Protein AF-A0A927NGG9-F1 (afdb_monomer_lite)

Structure (mmCIF, N/CA/C/O backbone):
data_AF-A0A927NGG9-F1
#
_entry.id   AF-A0A927NGG9-F1
#
loop_
_atom_site.group_PDB
_atom_site.id
_atom_site.type_symbol
_atom_site.label_atom_id
_atom_site.label_alt_id
_atom_site.label_comp_id
_atom_site.label_asym_id
_atom_site.label_entity_id
_atom_site.label_seq_id
_atom_site.pdbx_PDB_ins_code
_atom_site.Cartn_x
_atom_site.Cartn_y
_atom_site.Cartn_z
_atom_site.occupancy
_atom_site.B_iso_or_equiv
_atom_site.auth_seq_id
_atom_site.auth_comp_id
_atom_site.auth_asym_id
_atom_site.auth_atom_id
_atom_site.pdbx_PDB_model_num
ATOM 1 N N . MET A 1 1 ? -10.064 -8.776 -11.346 1.00 79.69 1 MET A N 1
ATOM 2 C CA . MET A 1 1 ? -9.349 -9.580 -10.335 1.00 79.69 1 MET A CA 1
ATOM 3 C C . MET A 1 1 ? -8.831 -8.654 -9.248 1.00 79.69 1 MET A C 1
ATOM 5 O O . MET A 1 1 ? -8.374 -7.559 -9.579 1.00 79.69 1 MET A O 1
ATOM 9 N N . VAL A 1 2 ? -8.960 -9.071 -7.991 1.00 93.38 2 VAL A N 1
ATOM 10 C CA . VAL A 1 2 ? -8.471 -8.360 -6.803 1.00 93.38 2 VAL A CA 1
ATOM 11 C C . VAL A 1 2 ? -7.666 -9.356 -5.982 1.00 93.38 2 VAL A C 1
ATOM 13 O O . VAL A 1 2 ? -8.135 -10.471 -5.775 1.00 93.38 2 VAL A O 1
ATOM 16 N N . LEU A 1 3 ? -6.467 -8.967 -5.565 1.00 96.06 3 LEU A N 1
ATOM 17 C CA . LEU A 1 3 ? -5.617 -9.730 -4.663 1.00 96.06 3 LEU A CA 1
ATOM 18 C C . LEU A 1 3 ? -5.492 -8.940 -3.364 1.00 96.06 3 LEU A C 1
ATOM 20 O O . LEU A 1 3 ? -5.127 -7.767 -3.386 1.00 96.06 3 LEU A O 1
ATOM 24 N N . ILE A 1 4 ? -5.820 -9.581 -2.250 1.00 96.00 4 ILE A N 1
ATOM 25 C CA . ILE A 1 4 ? -5.699 -8.992 -0.921 1.00 96.00 4 ILE A CA 1
ATOM 26 C C . ILE A 1 4 ? -4.567 -9.710 -0.202 1.00 96.00 4 ILE A C 1
ATOM 28 O O . ILE A 1 4 ? -4.573 -10.936 -0.111 1.00 96.00 4 ILE A O 1
ATOM 32 N N . ILE A 1 5 ? -3.612 -8.941 0.306 1.00 95.12 5 ILE A N 1
ATOM 33 C CA . ILE A 1 5 ? -2.518 -9.424 1.140 1.00 95.12 5 ILE A CA 1
ATOM 34 C C . ILE A 1 5 ? -2.792 -8.949 2.569 1.00 95.12 5 ILE A C 1
ATOM 36 O O . ILE A 1 5 ? -3.047 -7.767 2.792 1.00 95.12 5 ILE A O 1
ATOM 40 N N . ASN A 1 6 ? -2.782 -9.870 3.537 1.00 92.88 6 ASN A N 1
ATOM 41 C CA . ASN A 1 6 ? -2.870 -9.516 4.955 1.00 92.88 6 ASN A CA 1
ATOM 42 C C . ASN A 1 6 ? -1.483 -9.082 5.448 1.00 92.88 6 ASN A C 1
ATOM 44 O O . ASN A 1 6 ? -0.668 -9.923 5.822 1.00 92.88 6 ASN A O 1
ATOM 48 N N . GLY A 1 7 ? -1.204 -7.786 5.374 1.00 92.94 7 GLY A N 1
ATOM 49 C CA . GLY A 1 7 ? 0.097 -7.197 5.662 1.00 92.94 7 GLY A CA 1
ATOM 50 C C . GLY A 1 7 ? 0.553 -6.232 4.572 1.00 92.94 7 GLY A C 1
ATOM 51 O O . GLY A 1 7 ? -0.146 -5.989 3.585 1.00 92.94 7 GLY A O 1
ATOM 52 N N . THR A 1 8 ? 1.748 -5.679 4.765 1.00 95.56 8 THR A N 1
ATOM 53 C CA . THR A 1 8 ? 2.339 -4.724 3.827 1.00 95.56 8 THR A CA 1
ATOM 54 C C . THR A 1 8 ? 2.767 -5.395 2.523 1.00 95.56 8 THR A C 1
ATOM 56 O O . THR A 1 8 ? 3.097 -6.584 2.481 1.00 95.56 8 THR A O 1
ATOM 59 N N . LEU A 1 9 ? 2.846 -4.616 1.444 1.00 97.38 9 LEU A N 1
ATOM 60 C CA . LEU A 1 9 ? 3.490 -5.042 0.199 1.00 97.38 9 LEU A CA 1
ATOM 61 C C . LEU A 1 9 ? 5.014 -4.903 0.326 1.00 97.38 9 LEU A C 1
ATOM 63 O O . LEU A 1 9 ? 5.652 -4.051 -0.302 1.00 97.38 9 LEU A O 1
ATOM 67 N N . SER A 1 10 ? 5.600 -5.750 1.172 1.00 96.31 10 SER A N 1
ATOM 68 C CA . SER A 1 10 ? 7.039 -5.808 1.419 1.00 96.31 10 SER A CA 1
ATOM 69 C C . SER A 1 10 ? 7.536 -7.237 1.645 1.00 96.31 10 SER A C 1
ATOM 71 O O . SER A 1 10 ? 6.767 -8.142 1.965 1.00 96.31 10 SER A O 1
ATOM 73 N N . ILE A 1 11 ? 8.834 -7.447 1.437 1.00 95.69 11 ILE A N 1
ATOM 74 C CA . ILE A 1 11 ? 9.546 -8.693 1.719 1.00 95.69 11 ILE A CA 1
ATOM 75 C C . ILE A 1 11 ? 10.753 -8.331 2.578 1.00 95.69 11 ILE A C 1
ATOM 77 O O . ILE A 1 11 ? 11.568 -7.492 2.196 1.00 95.69 11 ILE A O 1
ATOM 81 N N . ALA A 1 12 ? 10.857 -8.945 3.753 1.00 91.44 12 ALA A N 1
ATOM 82 C CA . ALA A 1 12 ? 11.922 -8.685 4.715 1.00 91.44 12 ALA A CA 1
ATOM 83 C C . ALA A 1 12 ? 12.858 -9.893 4.870 1.00 91.44 12 ALA A C 1
ATOM 85 O O . ALA A 1 12 ? 12.521 -11.020 4.506 1.00 91.44 12 ALA A O 1
ATOM 86 N N . GLY A 1 13 ? 14.031 -9.653 5.460 1.00 93.69 13 GLY A N 1
ATOM 87 C CA . GLY A 1 13 ? 15.023 -10.686 5.757 1.00 93.69 13 GLY A CA 1
ATOM 88 C C . GLY A 1 13 ? 15.824 -11.135 4.533 1.00 93.69 13 GLY A C 1
ATOM 89 O O . GLY A 1 13 ? 15.944 -10.411 3.550 1.00 93.69 13 GLY A O 1
ATOM 90 N N . GLN A 1 14 ? 16.369 -12.351 4.595 1.00 93.56 14 GLN A N 1
ATOM 91 C CA . GLN A 1 14 ? 17.160 -12.945 3.509 1.00 93.56 14 GLN A CA 1
ATOM 92 C C . GLN A 1 14 ? 16.480 -12.907 2.123 1.00 93.56 14 GLN A C 1
ATOM 94 O O . GLN A 1 14 ? 17.168 -12.599 1.151 1.00 93.56 14 GLN A O 1
ATOM 99 N N . PRO A 1 15 ? 15.158 -13.145 1.974 1.00 95.31 15 PRO A N 1
ATOM 100 C CA . PRO A 1 15 ? 14.515 -13.096 0.661 1.00 95.31 15 PRO A CA 1
ATOM 101 C C . PRO A 1 15 ? 14.165 -11.677 0.187 1.00 95.31 15 PRO A C 1
ATOM 103 O O . PRO A 1 15 ? 13.490 -11.547 -0.832 1.00 95.31 15 PRO A O 1
ATOM 106 N N . ALA A 1 16 ? 14.585 -10.615 0.891 1.00 94.56 16 ALA A N 1
ATOM 107 C CA . ALA A 1 16 ? 14.190 -9.240 0.582 1.00 94.56 16 ALA A CA 1
ATOM 108 C C . ALA A 1 16 ? 14.389 -8.887 -0.896 1.00 94.56 16 ALA A C 1
ATOM 110 O O . ALA A 1 16 ? 13.470 -8.341 -1.493 1.00 94.56 16 ALA A O 1
ATOM 111 N N . TRP A 1 17 ? 15.499 -9.316 -1.513 1.00 92.81 17 TRP A N 1
ATOM 112 C CA . TRP A 1 17 ? 15.848 -9.090 -2.925 1.00 92.81 17 TRP A CA 1
ATOM 113 C C . TRP A 1 17 ? 14.739 -9.434 -3.941 1.00 92.81 17 TRP A C 1
ATOM 115 O O . TRP A 1 17 ? 14.712 -8.863 -5.032 1.00 92.81 17 TRP A O 1
ATOM 125 N N . ILE A 1 18 ? 13.784 -10.301 -3.581 1.00 96.25 18 ILE A N 1
ATOM 126 C CA . ILE A 1 18 ? 12.616 -10.648 -4.406 1.00 96.25 18 ILE A CA 1
ATOM 127 C C . ILE A 1 18 ? 11.706 -9.428 -4.661 1.00 96.25 18 ILE A C 1
ATOM 129 O O . ILE A 1 18 ? 10.984 -9.406 -5.663 1.00 96.25 18 ILE A O 1
ATOM 133 N N . TYR A 1 19 ? 11.763 -8.378 -3.825 1.00 96.12 19 TYR A N 1
ATOM 134 C CA . TYR A 1 19 ? 10.975 -7.149 -4.007 1.00 96.12 19 TYR A CA 1
ATOM 135 C C . TYR A 1 19 ? 11.146 -6.563 -5.418 1.00 96.12 19 TYR A C 1
ATOM 137 O O . TYR A 1 19 ? 10.175 -6.114 -6.030 1.00 96.12 19 TYR A O 1
ATOM 145 N N . ALA A 1 20 ? 12.371 -6.604 -5.957 1.00 95.88 20 ALA A N 1
ATOM 146 C CA . ALA A 1 20 ? 12.693 -6.049 -7.264 1.00 95.88 20 ALA A CA 1
ATOM 147 C C . ALA A 1 20 ? 11.999 -6.834 -8.387 1.00 95.88 20 ALA A C 1
ATOM 149 O O . ALA A 1 20 ? 11.423 -6.242 -9.302 1.00 95.88 20 ALA A O 1
ATOM 150 N N . SER A 1 21 ? 11.987 -8.167 -8.285 1.00 96.94 21 SER A N 1
ATOM 151 C CA . SER A 1 21 ? 11.270 -9.038 -9.218 1.00 96.94 21 SER A CA 1
ATOM 152 C C . SER A 1 21 ? 9.759 -8.817 -9.146 1.00 96.94 21 SER A C 1
ATOM 154 O O . SER A 1 21 ? 9.115 -8.722 -10.189 1.00 96.94 21 SER A O 1
ATOM 156 N N . MET A 1 22 ? 9.195 -8.669 -7.940 1.00 97.12 22 MET A N 1
ATOM 157 C CA . MET A 1 22 ? 7.771 -8.355 -7.759 1.00 97.12 22 MET A CA 1
ATOM 158 C C . MET A 1 22 ? 7.391 -7.037 -8.438 1.00 97.12 22 MET A C 1
ATOM 160 O O . MET A 1 22 ? 6.433 -7.011 -9.209 1.00 97.12 22 MET A O 1
ATOM 164 N N . MET A 1 23 ? 8.169 -5.968 -8.224 1.00 97.62 23 MET A N 1
ATOM 165 C CA . MET A 1 23 ? 7.937 -4.680 -8.889 1.00 97.62 23 MET A CA 1
ATOM 166 C C . MET A 1 23 ? 7.935 -4.819 -10.411 1.00 97.62 23 MET A C 1
ATOM 168 O O . MET A 1 23 ? 6.992 -4.374 -11.066 1.00 97.62 23 MET A O 1
ATOM 172 N N . LYS A 1 24 ? 8.957 -5.473 -10.977 1.00 98.19 24 LYS A N 1
ATOM 173 C CA . LYS A 1 24 ? 9.086 -5.618 -12.430 1.00 98.19 24 LYS A CA 1
ATOM 174 C C . LYS A 1 24 ? 7.924 -6.404 -13.033 1.00 98.19 24 LYS A C 1
ATOM 176 O O . LYS A 1 24 ? 7.322 -5.943 -13.997 1.00 98.19 24 LYS A O 1
ATOM 181 N N . VAL A 1 25 ? 7.581 -7.552 -12.447 1.00 98.19 25 VAL A N 1
ATOM 182 C CA . VAL A 1 25 ? 6.502 -8.416 -12.949 1.00 98.19 25 VAL A CA 1
ATOM 183 C C . VAL A 1 25 ? 5.149 -7.712 -12.868 1.00 98.19 25 VAL A C 1
ATOM 185 O O . VAL A 1 25 ? 4.399 -7.713 -13.843 1.00 98.19 25 VAL A O 1
ATOM 188 N N . ILE A 1 26 ? 4.836 -7.072 -11.736 1.00 97.88 26 ILE A N 1
ATOM 189 C CA . ILE A 1 26 ? 3.576 -6.334 -11.578 1.00 97.88 26 ILE A CA 1
ATOM 190 C C . ILE A 1 26 ? 3.504 -5.183 -12.585 1.00 97.88 26 ILE A C 1
ATOM 192 O O . ILE A 1 26 ? 2.463 -4.985 -13.216 1.00 97.88 26 ILE A O 1
ATOM 196 N N . TYR A 1 27 ? 4.602 -4.445 -12.765 1.00 98.19 27 TYR A N 1
ATOM 197 C CA . TYR A 1 27 ? 4.674 -3.360 -13.735 1.00 98.19 27 TYR A CA 1
ATOM 198 C C . TYR A 1 27 ? 4.418 -3.852 -15.163 1.00 98.19 27 TYR A C 1
ATOM 200 O O . TYR A 1 27 ? 3.559 -3.293 -15.843 1.00 98.19 27 TYR A O 1
ATOM 208 N N . ASP A 1 28 ? 5.094 -4.917 -15.598 1.00 98.44 28 ASP A N 1
ATOM 209 C CA . ASP A 1 28 ? 4.954 -5.462 -16.954 1.00 98.44 28 ASP A CA 1
ATOM 210 C C . ASP A 1 28 ? 3.529 -5.949 -17.230 1.00 98.44 28 ASP A C 1
ATOM 212 O O . ASP A 1 28 ? 2.953 -5.643 -18.276 1.00 98.44 28 ASP A O 1
ATOM 216 N N . ILE A 1 29 ? 2.920 -6.650 -16.265 1.00 97.94 29 ILE A N 1
ATOM 217 C CA . ILE A 1 29 ? 1.519 -7.073 -16.374 1.00 97.94 29 ILE A CA 1
ATOM 218 C C . ILE A 1 29 ? 0.607 -5.848 -16.481 1.00 97.94 29 ILE A C 1
ATOM 220 O O . ILE A 1 29 ? -0.313 -5.831 -17.299 1.00 97.94 29 ILE A O 1
ATOM 224 N N . ASN A 1 30 ? 0.854 -4.808 -15.682 1.00 97.25 30 ASN A N 1
ATOM 225 C CA . ASN A 1 30 ? 0.060 -3.587 -15.723 1.00 97.25 30 ASN A CA 1
ATOM 226 C C . ASN A 1 30 ? 0.192 -2.856 -17.064 1.00 97.25 30 ASN A C 1
ATOM 228 O O . ASN A 1 30 ? -0.831 -2.415 -17.582 1.00 97.25 30 ASN A O 1
ATOM 232 N N . GLN A 1 31 ? 1.388 -2.771 -17.655 1.00 97.81 31 GLN A N 1
ATOM 233 C CA . GLN A 1 31 ? 1.559 -2.195 -18.994 1.00 97.81 31 GLN A CA 1
ATOM 234 C C . GLN A 1 31 ? 0.782 -3.000 -20.041 1.00 97.81 31 GLN A C 1
ATOM 236 O O . GLN A 1 31 ? -0.045 -2.433 -20.752 1.00 97.81 31 GLN A O 1
ATOM 241 N N . ALA A 1 32 ? 0.919 -4.330 -20.043 1.00 98.12 32 ALA A N 1
ATOM 242 C CA . ALA A 1 32 ? 0.195 -5.198 -20.973 1.00 98.12 32 ALA A CA 1
ATOM 243 C C . ALA A 1 32 ? -1.339 -5.120 -20.814 1.00 98.12 32 ALA A C 1
ATOM 245 O O . ALA A 1 32 ? -2.089 -5.295 -21.778 1.00 98.12 32 ALA A O 1
ATOM 246 N N . LEU A 1 33 ? -1.839 -4.878 -19.596 1.00 96.94 33 LEU A N 1
ATOM 247 C CA . LEU A 1 33 ? -3.262 -4.629 -19.348 1.00 96.94 33 LEU A CA 1
ATOM 248 C C . LEU A 1 33 ? -3.693 -3.265 -19.893 1.00 96.94 33 LEU A C 1
ATOM 250 O O . LEU A 1 33 ? -4.726 -3.183 -20.559 1.00 96.94 33 LEU A O 1
ATOM 254 N N . LEU A 1 34 ? -2.905 -2.219 -19.642 1.00 96.19 34 LEU A N 1
ATOM 255 C CA . LEU A 1 34 ? -3.191 -0.857 -20.091 1.00 96.19 34 LEU A CA 1
ATOM 256 C C . LEU A 1 34 ? -3.191 -0.740 -21.619 1.00 96.19 34 LEU A C 1
ATOM 258 O O . LEU A 1 34 ? -4.101 -0.123 -22.167 1.00 96.19 34 LEU A O 1
ATOM 262 N N . GLU A 1 35 ? -2.244 -1.384 -22.303 1.00 97.56 35 GLU A N 1
ATOM 263 C CA . GLU A 1 35 ? -2.195 -1.473 -23.772 1.00 97.56 35 GLU A CA 1
ATOM 264 C C . GLU A 1 35 ? -3.464 -2.108 -24.358 1.00 97.56 35 GLU A C 1
ATOM 266 O O . GLU A 1 35 ? -3.908 -1.752 -25.446 1.00 97.56 35 GLU A O 1
ATOM 271 N N . LYS A 1 36 ? -4.103 -3.012 -23.606 1.00 97.44 36 LYS A N 1
ATOM 272 C CA . LYS A 1 36 ? -5.373 -3.659 -23.970 1.00 97.44 36 LYS A CA 1
ATOM 273 C C . LYS A 1 36 ? -6.606 -2.891 -23.481 1.00 97.44 36 LYS A C 1
ATOM 275 O O . LYS A 1 36 ? -7.700 -3.456 -23.458 1.00 97.44 36 LYS A O 1
ATOM 280 N N . GLY A 1 37 ? -6.444 -1.648 -23.025 1.00 96.19 37 GLY A N 1
ATOM 281 C CA . GLY A 1 37 ? -7.529 -0.820 -22.488 1.00 96.19 37 GLY A CA 1
ATOM 282 C C . GLY A 1 37 ? -8.119 -1.339 -21.171 1.00 96.19 37 GLY A C 1
ATOM 283 O O . GLY A 1 37 ? -9.231 -0.966 -20.801 1.00 96.19 37 GLY A O 1
ATOM 284 N N . LYS A 1 38 ? -7.409 -2.221 -20.458 1.00 95.31 38 LYS A N 1
ATOM 285 C CA . LYS A 1 38 ? -7.847 -2.784 -19.176 1.00 95.31 38 LYS A CA 1
ATOM 286 C C . LYS A 1 38 ? -7.238 -2.013 -18.008 1.00 95.31 38 LYS A C 1
ATOM 288 O O . LYS A 1 38 ? -6.174 -1.408 -18.107 1.00 95.31 38 LYS A O 1
ATOM 293 N N . ARG A 1 39 ? -7.913 -2.065 -16.858 1.00 94.31 39 ARG A N 1
ATOM 294 C CA . ARG A 1 39 ? -7.392 -1.525 -15.595 1.00 94.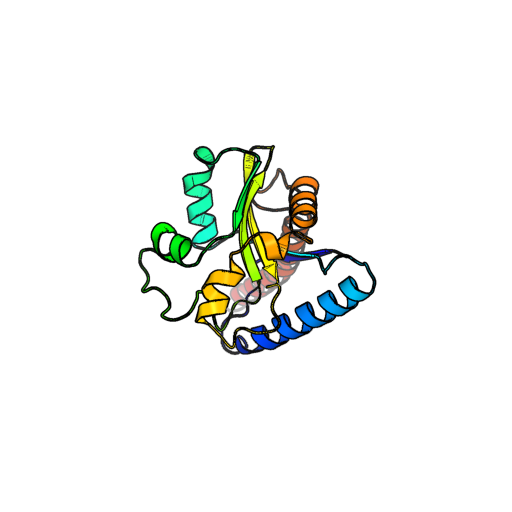31 39 ARG A CA 1
ATOM 295 C C . ARG A 1 39 ? -6.146 -2.320 -15.145 1.00 94.31 39 ARG A C 1
ATOM 297 O O . ARG A 1 39 ? -6.141 -3.538 -15.338 1.00 94.31 39 ARG A O 1
ATOM 304 N N . PRO A 1 40 ? -5.156 -1.684 -14.485 1.00 96.31 40 PRO A N 1
ATOM 305 C CA . PRO A 1 40 ? -4.074 -2.384 -13.785 1.00 96.31 40 PRO A CA 1
ATOM 306 C C . PRO A 1 40 ? -4.589 -3.427 -12.785 1.00 96.31 40 PRO A C 1
ATOM 308 O O . PRO A 1 40 ? -5.741 -3.360 -12.348 1.00 96.31 40 PRO A O 1
ATOM 311 N N . LEU A 1 41 ? -3.741 -4.362 -12.363 1.00 96.00 41 LEU A N 1
ATOM 312 C CA . LEU A 1 41 ? -4.053 -5.283 -11.271 1.00 96.00 41 LEU A CA 1
ATOM 313 C C . LEU A 1 41 ? -4.424 -4.509 -9.998 1.00 96.00 41 LEU A C 1
ATOM 315 O O . LEU A 1 41 ? -3.797 -3.511 -9.654 1.00 96.00 41 LEU A O 1
ATOM 319 N N . CYS A 1 42 ? -5.458 -4.973 -9.291 1.00 96.88 42 CYS A N 1
ATOM 320 C CA . CYS A 1 42 ? -5.739 -4.494 -7.940 1.00 96.88 42 CYS A CA 1
ATOM 321 C C . CYS A 1 42 ? -5.106 -5.455 -6.951 1.00 96.88 42 CYS A C 1
ATOM 323 O O . CYS A 1 42 ? -5.614 -6.559 -6.770 1.00 96.88 42 CYS A O 1
ATOM 325 N N . ILE A 1 43 ? -3.992 -5.033 -6.367 1.00 98.06 43 ILE A N 1
ATOM 326 C CA . ILE A 1 43 ? -3.335 -5.717 -5.262 1.00 98.06 43 ILE A CA 1
ATOM 327 C C . ILE A 1 43 ? -3.381 -4.739 -4.097 1.00 98.06 43 ILE A C 1
ATOM 329 O O . ILE A 1 43 ? -2.978 -3.591 -4.269 1.00 98.06 43 ILE A O 1
ATOM 333 N N . ILE A 1 44 ? -3.927 -5.164 -2.965 1.00 98.31 44 ILE A N 1
ATOM 334 C CA . ILE A 1 44 ? -4.066 -4.332 -1.771 1.00 98.31 44 ILE A CA 1
ATOM 335 C C . ILE A 1 44 ? -3.373 -5.066 -0.631 1.00 98.31 44 ILE A C 1
ATOM 337 O O . ILE A 1 44 ? -3.812 -6.153 -0.253 1.00 98.31 44 ILE A O 1
ATOM 341 N N . GLY A 1 45 ? -2.296 -4.488 -0.104 1.00 97.38 45 GLY A N 1
ATOM 342 C CA . GLY A 1 45 ? -1.751 -4.901 1.188 1.00 97.38 45 GLY A CA 1
ATOM 343 C C . GLY A 1 45 ? -2.522 -4.200 2.291 1.00 97.38 45 GLY A C 1
ATOM 344 O O . GLY A 1 45 ? -2.594 -2.982 2.274 1.00 97.38 45 GLY A O 1
ATOM 345 N N . LEU A 1 46 ? -3.153 -4.924 3.209 1.00 96.50 46 LEU A N 1
ATOM 346 C CA . LEU A 1 46 ? -3.851 -4.313 4.342 1.00 96.50 46 LEU A CA 1
ATOM 347 C C . LEU A 1 46 ? -2.958 -4.321 5.572 1.00 96.50 46 LEU A C 1
ATOM 349 O O . LEU A 1 46 ? -2.586 -5.380 6.073 1.00 96.50 46 LEU A O 1
ATOM 353 N N . VAL A 1 47 ? -2.633 -3.129 6.061 1.00 95.12 47 VAL A N 1
ATOM 354 C CA . VAL A 1 47 ? -1.693 -2.924 7.157 1.00 95.12 47 VAL A CA 1
ATOM 355 C C . VAL A 1 47 ? -2.483 -2.724 8.442 1.00 95.12 47 VAL A C 1
ATOM 357 O O . VAL A 1 47 ? -3.155 -1.714 8.629 1.00 95.12 47 VAL A O 1
ATOM 360 N N . ASN A 1 48 ? -2.407 -3.709 9.330 1.00 90.75 48 ASN A N 1
ATOM 361 C CA . ASN A 1 48 ? -3.145 -3.741 10.596 1.00 90.75 48 ASN A CA 1
ATOM 362 C C . ASN A 1 48 ? -2.229 -3.688 11.830 1.00 90.75 48 ASN A C 1
ATOM 364 O O . ASN A 1 48 ? -2.681 -3.907 12.952 1.00 90.75 48 ASN A O 1
ATOM 368 N N . ASN A 1 49 ? -0.933 -3.447 11.624 1.00 90.56 49 ASN A N 1
ATOM 369 C CA . ASN A 1 49 ? 0.073 -3.358 12.672 1.00 90.56 49 ASN A CA 1
ATOM 370 C C . ASN A 1 49 ? 1.228 -2.427 12.253 1.00 90.56 49 ASN A C 1
ATOM 372 O O . ASN A 1 49 ? 1.266 -1.905 11.138 1.00 90.56 49 ASN A O 1
ATOM 376 N N . GLY A 1 50 ? 2.172 -2.211 13.169 1.00 91.81 50 GLY A N 1
ATOM 377 C CA . GLY A 1 50 ? 3.346 -1.370 12.939 1.00 91.81 50 GLY A CA 1
ATOM 378 C C . GLY A 1 50 ? 3.098 0.123 13.170 1.00 91.81 50 GLY A C 1
ATOM 379 O O . GLY A 1 50 ? 1.993 0.565 13.485 1.00 91.81 50 GLY A O 1
ATOM 380 N N . ASN A 1 51 ? 4.164 0.915 13.028 1.00 94.56 51 ASN A N 1
ATOM 381 C CA . ASN A 1 51 ? 4.176 2.322 13.445 1.00 94.56 51 ASN A CA 1
ATOM 382 C C . ASN A 1 51 ? 3.152 3.184 12.698 1.00 94.56 51 ASN A C 1
ATOM 384 O O . ASN A 1 51 ? 2.499 4.019 13.315 1.00 94.56 51 ASN A O 1
ATOM 388 N N . ILE A 1 52 ? 2.974 2.961 11.392 1.00 95.56 52 ILE A N 1
ATOM 389 C CA . ILE A 1 52 ? 1.993 3.701 10.588 1.00 95.56 52 ILE A CA 1
ATOM 390 C C . ILE A 1 52 ? 0.559 3.443 11.062 1.00 95.56 52 ILE A C 1
ATOM 392 O O . ILE A 1 52 ? -0.203 4.393 11.221 1.00 95.56 52 ILE A O 1
ATOM 396 N N . TYR A 1 53 ? 0.205 2.187 11.344 1.00 95.00 53 TYR A N 1
ATOM 397 C CA . TYR A 1 53 ? -1.115 1.840 11.862 1.00 95.00 53 TYR A CA 1
ATOM 398 C C . TYR A 1 53 ? -1.343 2.478 13.236 1.00 95.00 53 TYR A C 1
ATOM 400 O O . TYR A 1 53 ? -2.347 3.154 13.435 1.00 95.00 53 TYR A O 1
ATOM 408 N N . ASN A 1 54 ? -0.368 2.353 14.143 1.00 95.06 54 ASN A N 1
ATOM 409 C CA . ASN A 1 54 ? -0.440 2.940 15.484 1.00 95.06 54 ASN A CA 1
ATOM 410 C C . ASN A 1 54 ? -0.586 4.470 15.441 1.00 95.06 54 ASN A C 1
ATOM 412 O O . ASN A 1 54 ? -1.382 5.045 16.181 1.00 95.06 54 ASN A O 1
ATOM 416 N N . PHE A 1 55 ? 0.159 5.134 14.553 1.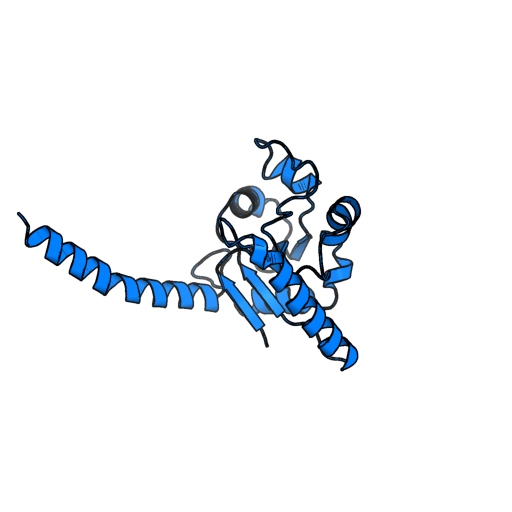00 95.69 55 PHE A N 1
ATOM 417 C CA . PHE A 1 55 ? 0.046 6.574 14.343 1.00 95.69 55 PHE A CA 1
ATOM 418 C C . PHE A 1 55 ? -1.362 6.960 13.877 1.00 95.69 55 PHE A C 1
ATOM 420 O O . PHE A 1 55 ? -1.969 7.871 14.439 1.00 95.69 55 PHE A O 1
ATOM 427 N N . VAL A 1 56 ? -1.900 6.254 12.877 1.00 95.75 56 VAL A N 1
ATOM 428 C CA . VAL A 1 56 ? -3.244 6.515 12.345 1.00 95.75 56 VAL A CA 1
ATOM 429 C C . VAL A 1 56 ? -4.313 6.283 13.402 1.00 95.75 56 VAL A C 1
ATOM 431 O O . VAL A 1 56 ? -5.208 7.117 13.532 1.00 95.75 56 VAL A O 1
ATOM 434 N N . ASP A 1 57 ? -4.205 5.205 14.177 1.00 94.44 57 ASP A N 1
ATOM 435 C CA . ASP A 1 57 ? -5.139 4.900 15.259 1.00 94.44 57 ASP A CA 1
ATOM 436 C C . ASP A 1 57 ? -5.162 6.012 16.321 1.00 94.44 57 ASP A C 1
ATOM 438 O O . ASP A 1 57 ? -6.233 6.451 16.740 1.00 94.44 57 ASP A O 1
ATOM 442 N N . MET A 1 58 ? -3.998 6.577 16.659 1.00 95.12 58 MET A N 1
ATOM 443 C CA . MET A 1 58 ? -3.886 7.706 17.589 1.00 95.12 58 MET A CA 1
ATOM 444 C C . MET A 1 58 ? -4.558 8.984 17.062 1.00 95.12 58 MET A C 1
ATOM 446 O O . MET A 1 58 ? -5.175 9.728 17.827 1.00 95.12 58 MET A O 1
ATOM 450 N N . ILE A 1 59 ? -4.454 9.267 15.759 1.00 95.44 59 ILE A N 1
ATOM 451 C CA . ILE A 1 59 ? -4.981 10.511 15.175 1.00 95.44 59 ILE A CA 1
ATOM 452 C C . ILE A 1 59 ? -6.381 10.368 14.569 1.00 95.44 59 ILE A C 1
ATOM 454 O O . ILE A 1 59 ? -6.948 11.372 14.128 1.00 95.44 59 ILE A O 1
ATOM 458 N N . LYS A 1 60 ? -6.964 9.161 14.537 1.00 94.56 60 LYS A N 1
ATOM 459 C CA . LYS A 1 60 ? -8.177 8.864 13.755 1.00 94.56 60 LYS A CA 1
ATOM 460 C C . LYS A 1 60 ? -9.345 9.793 14.055 1.00 94.56 60 LYS A C 1
ATOM 462 O O . LYS A 1 60 ? -10.048 10.193 13.129 1.00 94.56 60 LYS A O 1
ATOM 467 N N . ASN A 1 61 ? -9.522 10.210 15.308 1.00 95.12 61 ASN A N 1
ATOM 468 C CA . ASN A 1 61 ? -10.611 11.102 15.721 1.00 95.12 61 ASN A CA 1
ATOM 469 C C . ASN A 1 61 ? -10.453 12.542 15.205 1.00 95.12 61 ASN A C 1
ATOM 471 O O . ASN A 1 61 ? -11.444 13.249 15.063 1.00 95.12 61 ASN A O 1
ATOM 475 N N . ASN A 1 62 ? -9.231 12.950 14.858 1.00 95.62 62 ASN A N 1
ATOM 476 C CA . ASN A 1 62 ? -8.927 14.276 14.317 1.00 95.62 62 ASN A CA 1
ATOM 477 C C . ASN A 1 62 ? -8.943 14.315 12.779 1.00 95.62 62 ASN A C 1
ATOM 479 O O . ASN A 1 62 ? -8.899 15.388 12.179 1.00 95.62 62 ASN A O 1
ATOM 483 N N . LEU A 1 63 ? -9.012 13.155 12.118 1.00 95.19 63 LEU A N 1
ATOM 484 C CA . LEU A 1 63 ? -9.106 13.067 10.663 1.00 95.19 63 LEU A CA 1
ATOM 485 C C . LEU A 1 63 ? -10.541 13.327 10.188 1.00 95.19 63 LEU A C 1
ATOM 487 O O . LEU A 1 63 ? -11.502 12.775 10.727 1.00 95.19 63 LEU A O 1
ATOM 491 N N . LYS A 1 64 ? -10.698 14.112 9.119 1.00 96.88 64 LYS A N 1
ATOM 492 C CA . LYS A 1 64 ? -11.997 14.288 8.452 1.00 96.88 64 LYS A CA 1
ATOM 493 C C . LYS A 1 64 ? -12.386 13.005 7.712 1.00 96.88 64 LYS A C 1
ATOM 495 O O . LYS A 1 64 ? -11.531 12.350 7.115 1.00 96.88 64 LYS A O 1
ATOM 500 N N . ASN A 1 65 ? -13.670 12.654 7.718 1.00 96.62 65 ASN A N 1
ATOM 501 C CA . ASN A 1 65 ? -14.167 11.525 6.926 1.00 96.62 65 ASN A CA 1
ATOM 502 C C . ASN A 1 65 ? -13.954 11.777 5.428 1.00 96.62 65 ASN A C 1
ATOM 504 O O . ASN A 1 65 ? -13.942 12.924 4.983 1.00 96.62 65 ASN A O 1
ATOM 508 N N . SER A 1 66 ? -13.857 10.702 4.646 1.00 95.75 66 SER A N 1
ATOM 509 C CA . SER A 1 66 ? -13.570 10.749 3.201 1.00 95.75 66 SER A CA 1
ATOM 510 C C . SER A 1 66 ? -12.223 11.398 2.863 1.00 95.75 66 SER A C 1
ATOM 512 O O . SER A 1 66 ? -12.095 12.080 1.848 1.00 95.75 66 SER A O 1
ATOM 514 N N . THR A 1 67 ? -11.219 11.195 3.716 1.00 96.38 67 THR A N 1
ATOM 515 C CA . THR A 1 67 ? -9.856 11.691 3.483 1.00 96.38 67 THR A CA 1
ATOM 516 C C . THR A 1 67 ? -8.968 10.544 3.046 1.00 96.38 67 THR A C 1
ATOM 518 O O . THR A 1 67 ? -9.032 9.459 3.622 1.00 96.38 67 THR A O 1
ATOM 521 N N . ILE A 1 68 ? -8.106 10.797 2.066 1.00 97.00 68 ILE A N 1
ATOM 522 C CA . ILE A 1 68 ? -7.035 9.884 1.689 1.00 97.00 68 ILE A CA 1
ATOM 523 C C . ILE A 1 68 ? -5.708 10.626 1.605 1.00 97.00 68 ILE A C 1
ATOM 525 O O . ILE A 1 68 ? -5.652 11.773 1.165 1.00 97.00 68 ILE A O 1
ATOM 529 N N . MET A 1 69 ? -4.643 9.955 2.022 1.00 97.06 69 MET A N 1
ATOM 530 C CA . MET A 1 69 ? -3.281 10.455 1.967 1.00 97.06 69 MET A CA 1
ATOM 531 C C . MET A 1 69 ? -2.355 9.357 1.452 1.00 97.06 69 MET A C 1
ATOM 533 O O . MET A 1 69 ? -2.354 8.254 1.988 1.00 97.06 69 MET A O 1
ATOM 537 N N . CYS A 1 70 ? -1.544 9.676 0.445 1.00 97.94 70 CYS A N 1
ATOM 538 C CA . CYS A 1 70 ? -0.379 8.874 0.083 1.00 97.94 70 CYS A CA 1
ATOM 539 C C . CYS A 1 70 ? 0.786 9.287 0.988 1.00 97.94 70 CYS A C 1
ATOM 541 O O . CYS A 1 70 ? 1.113 10.473 1.065 1.00 97.94 70 CYS A O 1
ATOM 543 N N . VAL A 1 71 ? 1.376 8.340 1.714 1.00 97.69 71 VAL A N 1
ATOM 544 C CA . VAL A 1 71 ? 2.353 8.660 2.764 1.00 97.69 71 VAL A CA 1
ATOM 545 C C . VAL A 1 71 ? 3.729 8.928 2.162 1.00 97.69 71 VAL A C 1
ATOM 547 O O . VAL A 1 71 ? 4.353 8.030 1.603 1.00 97.69 71 VAL A O 1
ATOM 550 N N . THR A 1 72 ? 4.220 10.159 2.300 1.00 97.50 72 THR A N 1
ATOM 551 C CA . THR A 1 72 ? 5.567 10.536 1.855 1.00 97.50 72 THR A CA 1
ATOM 552 C C . THR A 1 72 ? 6.630 10.090 2.856 1.00 97.50 72 THR A C 1
ATOM 554 O O . THR A 1 72 ? 6.351 9.960 4.050 1.00 97.50 72 THR A O 1
ATOM 557 N N . ASP A 1 73 ? 7.869 9.917 2.387 1.00 95.62 73 ASP A N 1
ATOM 558 C CA . ASP A 1 73 ? 9.013 9.647 3.269 1.00 95.62 73 ASP A CA 1
ATOM 559 C C . ASP A 1 73 ? 9.193 10.772 4.297 1.00 95.62 73 ASP A C 1
ATOM 561 O O . ASP A 1 73 ? 9.306 10.495 5.483 1.00 95.62 73 ASP A O 1
ATOM 565 N N . ASP A 1 74 ? 9.087 12.038 3.883 1.00 95.44 74 ASP A N 1
ATOM 566 C CA . ASP A 1 74 ? 9.232 13.177 4.798 1.00 95.44 74 ASP A CA 1
ATOM 567 C C . ASP A 1 74 ? 8.159 13.189 5.899 1.00 95.44 74 ASP A C 1
ATOM 569 O O . ASP A 1 74 ? 8.447 13.496 7.056 1.00 95.44 74 ASP A O 1
ATOM 573 N N . PHE A 1 75 ? 6.908 12.847 5.567 1.00 96.62 75 PHE A N 1
ATOM 574 C CA . PHE A 1 75 ? 5.849 12.732 6.570 1.00 96.62 75 PHE A CA 1
ATOM 575 C C . PHE A 1 75 ? 6.119 11.563 7.516 1.00 96.62 75 PHE A C 1
ATOM 577 O O . PHE A 1 75 ? 5.950 11.689 8.730 1.00 96.62 75 PHE A O 1
ATOM 584 N N . ARG A 1 76 ? 6.549 10.431 6.955 1.00 95.75 76 ARG A N 1
ATOM 585 C CA . ARG A 1 76 ? 6.864 9.223 7.707 1.00 95.75 76 ARG A CA 1
ATOM 586 C C . ARG A 1 76 ? 7.985 9.469 8.705 1.00 95.75 76 ARG A C 1
ATOM 588 O O . ARG A 1 76 ? 7.781 9.236 9.891 1.00 95.75 76 ARG A O 1
ATOM 595 N N . ASP A 1 77 ? 9.105 10.011 8.251 1.00 95.06 77 ASP A N 1
ATOM 596 C CA . ASP A 1 77 ? 10.272 10.286 9.086 1.00 95.06 77 ASP A CA 1
ATOM 597 C C . ASP A 1 77 ? 9.954 11.337 10.160 1.00 95.06 77 ASP A C 1
ATOM 599 O O . ASP A 1 77 ? 10.420 11.234 11.290 1.00 95.06 77 ASP A O 1
ATOM 603 N N . LYS A 1 78 ? 9.109 12.329 9.849 1.00 95.88 78 LYS A N 1
ATOM 604 C CA . LYS A 1 78 ? 8.767 13.404 10.790 1.00 95.88 78 LYS A CA 1
ATOM 605 C C . LYS A 1 78 ? 7.751 13.003 11.862 1.00 95.88 78 LYS A C 1
ATOM 607 O O . LYS A 1 78 ? 7.839 13.505 12.980 1.00 95.88 78 LYS A O 1
ATOM 612 N N . TYR A 1 79 ? 6.764 12.171 11.526 1.00 95.62 79 TYR A N 1
ATOM 613 C CA . TYR A 1 79 ? 5.596 11.942 12.392 1.00 95.62 79 TYR A CA 1
ATOM 614 C C . TYR A 1 79 ? 5.363 10.482 12.788 1.00 95.62 79 TYR A C 1
ATOM 616 O O . TYR A 1 79 ? 4.779 10.239 13.840 1.00 95.62 79 TYR A O 1
ATOM 624 N N . ILE A 1 80 ? 5.800 9.517 11.975 1.00 95.25 80 ILE A N 1
ATOM 625 C CA . ILE A 1 80 ? 5.541 8.087 12.202 1.00 95.25 80 ILE A CA 1
ATOM 626 C C . ILE A 1 80 ? 6.772 7.416 12.818 1.00 95.25 80 ILE A C 1
ATOM 628 O O . ILE A 1 80 ? 6.684 6.789 13.870 1.00 95.25 80 ILE A O 1
ATOM 632 N N . ASP A 1 81 ? 7.929 7.579 12.180 1.00 93.00 81 ASP A N 1
ATOM 633 C CA . ASP A 1 81 ? 9.200 6.947 12.537 1.00 93.00 81 ASP A CA 1
ATOM 634 C C . ASP A 1 81 ? 10.187 7.958 13.161 1.00 93.00 81 ASP A C 1
ATOM 636 O O . ASP A 1 81 ? 11.400 7.817 13.030 1.00 93.00 81 ASP A O 1
ATOM 640 N N . PHE A 1 82 ? 9.671 8.955 13.893 1.00 87.25 82 PHE A N 1
ATOM 641 C CA . PHE A 1 82 ? 10.415 10.118 14.419 1.00 87.25 82 PHE A CA 1
ATOM 642 C C . PHE A 1 82 ? 11.623 9.793 15.316 1.00 87.25 82 PHE A C 1
ATOM 644 O O . PHE A 1 82 ? 12.522 10.615 15.469 1.00 87.25 82 PHE A O 1
ATOM 651 N N . ASN A 1 83 ? 11.658 8.598 15.911 1.00 87.00 83 ASN A N 1
ATOM 652 C CA . ASN A 1 83 ? 12.765 8.127 16.751 1.00 87.00 83 ASN A CA 1
ATOM 653 C C . ASN A 1 83 ? 13.848 7.363 15.970 1.00 87.00 83 ASN A C 1
ATOM 655 O O . ASN A 1 83 ? 14.759 6.797 16.577 1.00 87.00 83 ASN A O 1
ATOM 659 N N . ARG A 1 84 ? 13.746 7.276 14.640 1.00 85.62 84 ARG A N 1
ATOM 660 C CA . ARG A 1 84 ? 14.694 6.545 13.791 1.00 85.62 84 ARG A CA 1
ATOM 661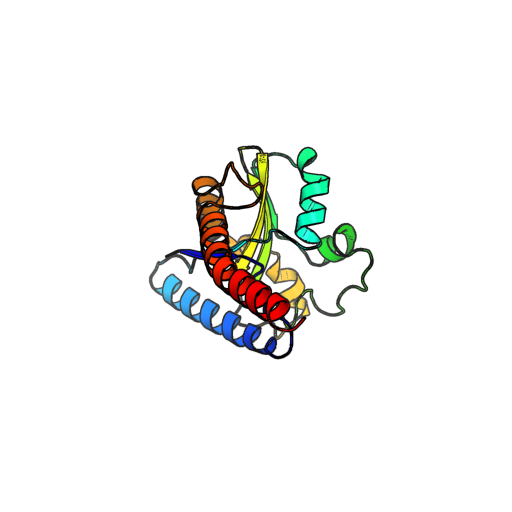 C C . ARG A 1 84 ? 15.481 7.522 12.928 1.00 85.62 84 ARG A C 1
ATOM 663 O O . ARG A 1 84 ? 14.987 8.572 12.534 1.00 85.62 84 ARG A O 1
ATOM 670 N N . VAL A 1 85 ? 16.718 7.150 12.610 1.00 86.12 85 VAL A N 1
ATOM 671 C CA . VAL A 1 85 ? 17.498 7.877 11.606 1.00 86.12 85 VAL A CA 1
ATOM 672 C C . VAL A 1 85 ? 16.825 7.661 10.254 1.00 86.12 85 VAL A C 1
ATOM 674 O O . VAL A 1 85 ? 16.661 6.515 9.826 1.00 86.12 85 VAL A O 1
ATOM 677 N N . ALA A 1 86 ? 16.428 8.758 9.611 1.00 86.62 86 ALA A N 1
ATOM 678 C CA . ALA A 1 86 ? 15.838 8.733 8.282 1.00 86.62 86 ALA A CA 1
ATOM 679 C C . ALA A 1 86 ? 16.751 7.991 7.296 1.00 86.62 86 ALA A C 1
ATOM 681 O O . ALA A 1 86 ? 17.982 8.090 7.355 1.00 86.62 86 ALA A O 1
ATOM 682 N N . SER A 1 87 ? 16.145 7.249 6.370 1.00 86.31 87 SER A N 1
ATOM 683 C CA . SER A 1 87 ? 16.897 6.596 5.298 1.00 86.31 87 SER A CA 1
ATOM 684 C C . SER A 1 87 ? 17.620 7.651 4.464 1.00 86.31 87 SER A C 1
ATOM 686 O O . SER A 1 87 ? 17.012 8.622 4.018 1.00 86.31 87 SER A O 1
ATOM 688 N N . SER A 1 88 ? 18.904 7.427 4.179 1.00 84.81 88 SER A N 1
ATOM 689 C CA . SER A 1 88 ? 19.684 8.300 3.292 1.00 84.81 88 SER A CA 1
ATOM 690 C C . SER A 1 88 ? 19.216 8.261 1.835 1.00 84.81 88 SER A C 1
ATOM 692 O O . SER A 1 88 ? 19.704 9.040 1.028 1.00 84.81 88 SER A O 1
ATOM 694 N N . THR A 1 89 ? 18.302 7.348 1.485 1.00 89.12 89 THR A N 1
ATOM 695 C CA . THR A 1 89 ? 17.774 7.202 0.124 1.00 89.12 89 THR A CA 1
ATOM 696 C C . THR A 1 89 ? 16.254 7.298 0.113 1.00 89.12 89 THR A C 1
ATOM 698 O O . THR A 1 89 ? 15.690 8.332 -0.209 1.00 89.12 89 THR A O 1
ATOM 701 N N . THR A 1 90 ? 15.564 6.222 0.476 1.00 92.56 90 THR A N 1
ATOM 702 C CA . THR A 1 90 ? 14.107 6.187 0.585 1.00 92.56 90 THR A CA 1
ATOM 703 C C . THR A 1 90 ? 13.677 5.117 1.581 1.00 92.56 90 THR A C 1
ATOM 705 O O . THR A 1 90 ? 14.400 4.136 1.805 1.00 92.56 90 THR A O 1
ATOM 708 N N . PHE A 1 91 ? 12.506 5.284 2.191 1.00 93.38 91 PHE A N 1
ATOM 709 C CA . PHE A 1 91 ? 11.913 4.256 3.035 1.00 93.38 91 PHE A CA 1
ATOM 710 C C . PHE A 1 91 ? 11.669 2.969 2.232 1.00 93.38 91 PHE A C 1
ATOM 712 O O . PHE A 1 91 ? 11.129 3.002 1.121 1.00 93.38 91 PHE A O 1
ATOM 719 N N . GLY A 1 92 ? 12.064 1.827 2.804 1.00 92.62 92 GLY A N 1
ATOM 720 C CA . GLY A 1 92 ? 11.813 0.509 2.218 1.00 92.62 92 GLY A CA 1
ATOM 721 C C . GLY A 1 92 ? 12.544 0.258 0.896 1.00 92.62 92 GLY A C 1
ATOM 722 O O . GLY A 1 92 ? 12.056 -0.521 0.074 1.00 92.62 92 GLY A O 1
ATOM 723 N N . ALA A 1 93 ? 13.684 0.921 0.655 1.00 93.50 93 ALA A N 1
ATOM 724 C CA . ALA A 1 93 ? 14.427 0.855 -0.608 1.00 93.50 93 ALA A CA 1
ATOM 725 C C . ALA A 1 93 ? 14.652 -0.586 -1.105 1.00 93.50 93 ALA A C 1
ATOM 727 O O . ALA A 1 93 ? 14.413 -0.856 -2.281 1.00 93.50 93 ALA A O 1
ATOM 728 N N . GLU A 1 94 ? 14.996 -1.506 -0.204 1.00 92.69 94 GLU A N 1
ATOM 729 C CA . GLU A 1 94 ? 15.380 -2.890 -0.529 1.00 92.69 94 GLU A CA 1
ATOM 730 C C . GLU A 1 94 ? 14.362 -3.947 -0.080 1.00 92.69 94 GLU A C 1
ATOM 732 O O . GLU A 1 94 ? 14.647 -5.138 -0.122 1.00 92.69 94 GLU A O 1
ATOM 737 N N . THR A 1 95 ? 13.181 -3.528 0.379 1.00 95.12 95 THR A N 1
ATOM 738 C CA . THR A 1 95 ? 12.195 -4.439 0.986 1.00 95.12 95 THR A CA 1
ATOM 739 C C . THR A 1 95 ? 10.778 -4.218 0.471 1.00 95.12 95 THR A C 1
ATOM 741 O O . THR A 1 95 ? 10.031 -5.176 0.296 1.00 95.12 95 THR A O 1
ATOM 744 N N . TYR A 1 96 ? 10.379 -2.977 0.189 1.00 96.88 96 TYR A N 1
ATOM 745 C CA . TYR A 1 96 ? 9.003 -2.660 -0.206 1.00 96.88 96 TYR A CA 1
ATOM 746 C C . TYR A 1 96 ? 8.817 -2.740 -1.719 1.00 96.88 96 TYR A C 1
ATOM 748 O O . TYR A 1 96 ? 9.693 -2.346 -2.488 1.00 96.88 96 TYR A O 1
ATOM 756 N N . TYR A 1 97 ? 7.645 -3.182 -2.153 1.00 97.75 97 TYR A N 1
ATOM 757 C CA . TYR A 1 97 ? 7.194 -3.108 -3.544 1.00 97.75 97 TYR A CA 1
ATOM 758 C C . TYR A 1 97 ? 5.806 -2.454 -3.675 1.00 97.75 97 TYR A C 1
ATOM 760 O O . TYR A 1 97 ? 5.248 -2.416 -4.774 1.00 97.75 97 TYR A O 1
ATOM 768 N N . GLY A 1 98 ? 5.274 -1.894 -2.583 1.00 97.56 98 GLY A N 1
ATOM 769 C CA . GLY A 1 98 ? 4.079 -1.057 -2.578 1.00 97.56 98 GLY A CA 1
ATOM 770 C C . GLY A 1 98 ? 4.224 0.218 -1.749 1.00 97.56 98 GLY A C 1
ATOM 771 O O . GLY A 1 98 ? 5.160 0.378 -0.968 1.00 97.56 98 GLY A O 1
ATOM 772 N N . GLN A 1 99 ? 3.293 1.133 -1.991 1.00 98.06 99 GLN A N 1
ATOM 773 C CA . GLN A 1 99 ? 3.189 2.459 -1.408 1.00 98.06 99 GLN A CA 1
ATOM 774 C C . GLN A 1 99 ? 2.019 2.529 -0.440 1.00 98.06 99 GLN A C 1
ATOM 776 O O . GLN A 1 99 ? 0.892 2.233 -0.835 1.00 98.06 99 GLN A O 1
ATOM 781 N N . ASP A 1 100 ? 2.292 3.018 0.763 1.00 97.94 100 ASP A N 1
ATOM 782 C CA . ASP A 1 100 ? 1.313 3.146 1.832 1.00 97.94 100 ASP A CA 1
ATOM 783 C C . ASP A 1 100 ? 0.357 4.327 1.598 1.00 97.94 100 ASP A C 1
ATOM 785 O O . ASP A 1 100 ? 0.756 5.445 1.231 1.00 97.94 100 ASP A O 1
ATOM 789 N N . PHE A 1 101 ? -0.910 4.073 1.903 1.00 98.31 101 PHE A N 1
ATOM 790 C CA . PHE A 1 101 ? -2.018 5.011 1.930 1.00 98.31 101 PHE A CA 1
ATOM 791 C C . PHE A 1 101 ? -2.710 4.962 3.288 1.00 98.31 101 PHE A C 1
ATOM 793 O O . PHE A 1 101 ? -2.963 3.895 3.848 1.00 98.31 101 PHE A O 1
ATOM 800 N N . ILE A 1 102 ? -3.082 6.138 3.782 1.00 98.00 102 ILE A N 1
ATOM 801 C CA . ILE A 1 102 ? -3.967 6.306 4.932 1.00 98.00 102 ILE A CA 1
ATOM 802 C C . ILE A 1 102 ? -5.314 6.757 4.390 1.00 98.00 102 ILE A C 1
ATOM 804 O O . ILE A 1 102 ? -5.395 7.768 3.691 1.00 98.00 102 ILE A O 1
ATOM 808 N N . TYR A 1 103 ? -6.374 6.030 4.717 1.00 97.69 103 TYR A N 1
ATOM 809 C CA . TYR A 1 103 ? -7.722 6.326 4.256 1.00 97.69 103 TYR A CA 1
ATOM 810 C C . TYR A 1 103 ? -8.705 6.342 5.418 1.00 97.69 103 TYR A C 1
ATOM 812 O O . TYR A 1 103 ? -8.787 5.388 6.185 1.00 97.69 103 TYR A O 1
ATOM 820 N N . LYS A 1 104 ? -9.488 7.417 5.530 1.00 97.06 104 LYS A N 1
ATOM 821 C CA . LYS A 1 104 ? -10.650 7.482 6.415 1.00 97.06 104 LYS A CA 1
ATOM 822 C C . LYS A 1 104 ? -11.919 7.436 5.582 1.00 97.06 104 LYS A C 1
ATOM 824 O O . LYS A 1 104 ? -12.210 8.366 4.828 1.00 97.06 104 LYS A O 1
ATOM 829 N N . SER A 1 105 ? -12.682 6.367 5.757 1.00 96.00 105 SER A N 1
ATOM 830 C CA . SER A 1 105 ? -13.919 6.115 5.026 1.00 96.00 105 SER A CA 1
ATOM 831 C C . SER A 1 105 ? -15.017 7.130 5.337 1.00 96.00 105 SER A C 1
ATOM 833 O O . SER A 1 105 ? -14.966 7.884 6.316 1.00 96.00 105 SER A O 1
ATOM 835 N N . LYS A 1 106 ? -16.072 7.113 4.518 1.00 93.69 106 LYS A N 1
ATOM 836 C CA . LYS A 1 106 ? -17.305 7.878 4.770 1.00 93.69 106 LYS A CA 1
ATOM 837 C C . LYS A 1 106 ? -17.940 7.526 6.118 1.00 93.69 106 LYS A C 1
ATOM 839 O O . LYS A 1 106 ? -18.435 8.418 6.803 1.00 93.69 106 LYS A O 1
ATOM 844 N N . LYS A 1 107 ? -17.868 6.247 6.508 1.00 91.94 107 LYS A N 1
ATOM 845 C CA . LYS A 1 107 ? -18.372 5.714 7.785 1.00 91.94 107 LYS A CA 1
ATOM 846 C C . LYS A 1 107 ? -17.466 6.041 8.982 1.00 91.94 107 LYS A C 1
ATOM 848 O O . LYS A 1 107 ? -17.795 5.682 10.103 1.00 91.94 107 LYS A O 1
ATOM 853 N N . GLY A 1 108 ? -16.332 6.709 8.763 1.00 92.81 108 GLY A N 1
ATOM 854 C CA . GLY A 1 108 ? -15.416 7.132 9.822 1.00 92.81 108 GLY A CA 1
ATOM 855 C C . GLY A 1 108 ? -14.372 6.094 10.235 1.00 92.81 108 GLY A C 1
ATOM 856 O O . GLY A 1 108 ? -13.484 6.437 11.010 1.00 92.81 108 GLY A O 1
ATOM 857 N N . LYS A 1 109 ? -14.411 4.874 9.687 1.00 93.69 109 LYS A N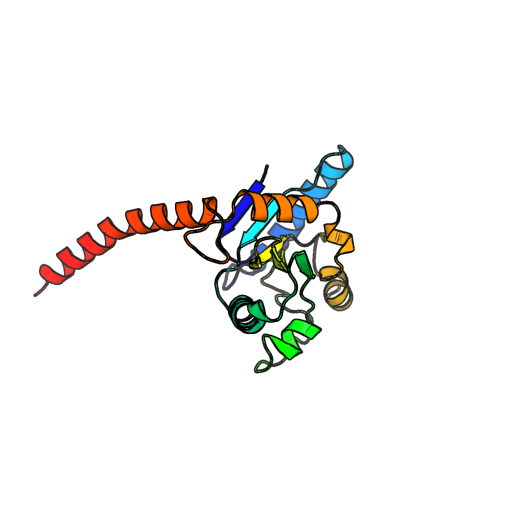 1
ATOM 858 C CA . LYS A 1 109 ? -13.358 3.870 9.894 1.00 93.69 109 LYS A CA 1
ATOM 859 C C . LYS A 1 109 ? -12.084 4.250 9.152 1.00 93.69 109 LYS A C 1
ATOM 861 O O . LYS A 1 109 ? -12.161 4.749 8.024 1.00 93.69 109 LYS A O 1
ATOM 866 N N . VAL A 1 110 ? -10.942 3.997 9.781 1.00 95.50 110 VAL A N 1
ATOM 867 C CA . VAL A 1 110 ? -9.613 4.227 9.212 1.00 95.50 110 VAL A CA 1
ATOM 868 C C . VAL A 1 110 ? -9.009 2.929 8.696 1.00 95.50 110 VAL A C 1
ATOM 870 O O . VAL A 1 110 ? -9.164 1.879 9.307 1.00 95.50 110 VAL A O 1
ATOM 873 N N . PHE A 1 111 ? -8.310 3.020 7.574 1.00 96.94 111 PHE A N 1
ATOM 874 C CA . PHE A 1 111 ? -7.593 1.926 6.942 1.00 96.94 111 PHE A CA 1
ATOM 875 C C . PHE A 1 111 ? -6.193 2.404 6.581 1.00 96.94 111 PHE A C 1
ATOM 877 O O . PHE A 1 111 ? -6.024 3.510 6.057 1.00 96.94 111 PHE A O 1
ATOM 884 N N . VAL A 1 112 ? -5.206 1.550 6.824 1.00 97.44 112 VAL A N 1
ATOM 885 C CA . VAL A 1 112 ? -3.874 1.691 6.244 1.00 97.44 112 VAL A CA 1
ATOM 886 C C . VAL A 1 112 ? -3.708 0.571 5.233 1.00 97.44 112 VAL A C 1
ATOM 888 O O . VAL A 1 112 ? -3.941 -0.598 5.548 1.00 97.44 112 VAL A O 1
ATOM 891 N N . PHE A 1 113 ? -3.374 0.925 3.998 1.00 97.81 113 PHE A N 1
ATOM 892 C CA . PHE A 1 113 ? -3.202 -0.058 2.940 1.00 97.81 113 PHE A CA 1
ATOM 893 C C . PHE A 1 113 ? -2.129 0.351 1.946 1.00 97.81 113 PHE A C 1
ATOM 895 O O . PHE A 1 113 ? -1.881 1.535 1.749 1.00 97.81 113 PHE A O 1
ATOM 902 N N . ASP A 1 114 ? -1.575 -0.632 1.252 1.00 97.50 114 ASP A N 1
ATOM 903 C CA . ASP A 1 114 ? -0.528 -0.440 0.266 1.00 97.50 114 ASP A CA 1
ATOM 904 C C . ASP A 1 114 ? -1.037 -0.803 -1.130 1.00 97.50 114 ASP A C 1
ATOM 906 O O . ASP A 1 114 ? -1.746 -1.801 -1.310 1.00 97.50 114 ASP A O 1
ATOM 910 N N . LEU A 1 115 ? -0.621 -0.037 -2.138 1.00 98.31 115 LEU A N 1
ATOM 911 C CA . LEU A 1 115 ? -0.781 -0.394 -3.552 1.00 98.31 115 LEU A CA 1
ATOM 912 C C . LEU A 1 115 ? 0.588 -0.613 -4.200 1.00 98.31 115 LEU A C 1
ATOM 914 O O . LEU A 1 115 ? 1.527 0.093 -3.842 1.00 98.31 115 LEU A O 1
ATOM 918 N N . PRO A 1 116 ? 0.737 -1.534 -5.171 1.00 98.19 116 PRO A N 1
ATOM 919 C CA . PRO A 1 116 ? 2.013 -1.749 -5.837 1.00 98.19 116 PRO A CA 1
ATOM 920 C C . PRO A 1 116 ? 2.564 -0.467 -6.445 1.00 98.19 116 PRO A C 1
ATOM 922 O O . PRO A 1 116 ? 1.814 0.316 -7.035 1.00 98.19 116 PRO A O 1
ATOM 925 N N . TYR A 1 117 ? 3.880 -0.290 -6.364 1.00 98.12 117 TYR A N 1
ATOM 926 C CA . TYR A 1 117 ? 4.528 0.836 -7.018 1.00 98.12 117 TYR A CA 1
ATOM 927 C C . TYR A 1 117 ? 4.263 0.812 -8.536 1.00 98.12 117 TYR A C 1
ATOM 929 O O . TYR A 1 117 ? 4.415 -0.233 -9.175 1.00 98.12 117 TYR A O 1
ATOM 937 N N . PRO A 1 118 ? 3.937 1.957 -9.156 1.00 96.25 118 PRO A N 1
ATOM 938 C CA . PRO A 1 118 ? 3.663 2.057 -10.588 1.00 96.25 118 PRO A CA 1
ATOM 939 C C . PRO A 1 118 ? 4.947 2.130 -11.436 1.00 96.25 118 PRO A C 1
ATOM 941 O O . PRO A 1 118 ? 4.907 2.577 -12.581 1.00 96.25 118 PRO A O 1
ATOM 944 N N . PHE A 1 119 ? 6.084 1.680 -10.897 1.00 96.94 119 PHE A N 1
ATOM 945 C CA . PHE A 1 119 ? 7.411 1.766 -11.508 1.00 96.94 119 PHE A CA 1
ATOM 946 C C . PHE A 1 119 ? 8.057 0.377 -11.605 1.00 96.94 119 PHE A C 1
ATOM 948 O O . PHE A 1 119 ? 7.868 -0.442 -10.704 1.00 96.94 119 PHE A O 1
ATOM 955 N N . PRO A 1 120 ? 8.872 0.109 -12.641 1.00 96.94 120 PRO A N 1
ATOM 956 C CA . PRO A 1 120 ? 9.498 -1.200 -12.829 1.00 96.94 120 PRO A CA 1
ATOM 957 C C . PRO A 1 120 ? 10.664 -1.474 -11.871 1.00 96.94 120 PRO A C 1
ATOM 959 O O . PRO A 1 120 ? 11.033 -2.628 -11.678 1.00 96.94 120 PRO A O 1
ATOM 962 N N . ASN A 1 121 ? 11.301 -0.431 -11.330 1.00 96.06 121 ASN A N 1
ATOM 963 C CA . ASN A 1 121 ? 12.471 -0.521 -10.455 1.00 96.06 121 ASN A CA 1
ATOM 964 C C . ASN A 1 121 ? 12.655 0.779 -9.647 1.00 96.06 121 ASN A C 1
ATOM 966 O O . ASN A 1 121 ? 11.877 1.723 -9.791 1.00 96.06 121 ASN A O 1
ATOM 970 N N . LYS A 1 122 ? 13.702 0.817 -8.812 1.00 95.25 122 LYS A N 1
ATOM 971 C CA . LYS A 1 122 ? 14.081 1.964 -7.966 1.00 95.25 122 LYS A CA 1
ATOM 972 C C . LYS A 1 122 ? 15.498 2.471 -8.259 1.00 95.25 122 LYS A C 1
ATOM 974 O O . LYS A 1 122 ? 16.180 2.941 -7.352 1.00 95.25 122 LYS A O 1
ATOM 979 N N . ASN A 1 123 ? 15.981 2.315 -9.494 1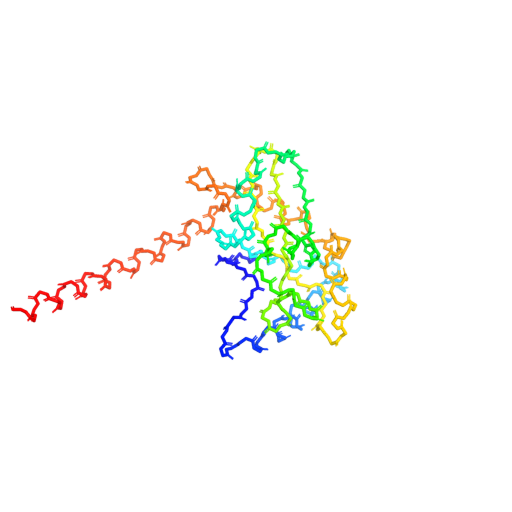.00 93.25 123 ASN A N 1
ATOM 980 C CA . ASN A 1 123 ? 17.392 2.560 -9.821 1.00 93.25 123 ASN A CA 1
ATOM 981 C C . ASN A 1 123 ? 17.815 4.002 -9.503 1.00 93.25 123 ASN A C 1
ATOM 983 O O . ASN A 1 123 ? 18.884 4.222 -8.940 1.00 93.25 123 ASN A O 1
ATOM 987 N N . ASN A 1 124 ? 16.952 4.977 -9.807 1.00 93.94 124 ASN A N 1
ATOM 988 C CA . ASN A 1 124 ? 17.133 6.360 -9.380 1.00 93.94 124 ASN A CA 1
ATOM 989 C C . ASN A 1 124 ? 16.364 6.599 -8.074 1.00 93.94 124 ASN A C 1
ATOM 991 O O . ASN A 1 124 ? 15.172 6.905 -8.098 1.00 93.94 124 ASN A O 1
ATOM 995 N N . LYS A 1 125 ? 17.047 6.420 -6.938 1.00 92.69 125 LYS A N 1
ATOM 996 C CA . LYS A 1 125 ? 16.430 6.484 -5.604 1.00 92.69 125 LYS A CA 1
ATOM 997 C C . LYS A 1 125 ? 15.906 7.881 -5.253 1.00 92.69 125 LYS A C 1
ATOM 999 O O . LYS A 1 125 ? 14.845 7.963 -4.648 1.00 92.69 125 LYS A O 1
ATOM 1004 N N . GLU A 1 126 ? 16.582 8.945 -5.687 1.00 90.31 126 GLU A N 1
ATOM 1005 C CA . GLU A 1 126 ? 16.161 10.335 -5.437 1.00 90.31 126 GLU A CA 1
ATOM 1006 C C . GLU A 1 126 ? 14.847 10.670 -6.146 1.00 90.31 126 GLU A C 1
ATOM 1008 O O . GLU A 1 126 ? 13.909 11.195 -5.545 1.00 90.31 126 GLU A O 1
ATOM 1013 N N . VAL A 1 127 ? 14.741 10.296 -7.424 1.00 93.75 127 VAL A N 1
ATOM 1014 C CA . VAL A 1 127 ? 13.492 10.451 -8.181 1.00 93.75 127 VAL A CA 1
ATOM 1015 C C . VAL A 1 127 ? 12.423 9.525 -7.611 1.00 93.75 127 VAL A C 1
ATOM 1017 O O . VAL A 1 127 ? 11.302 9.948 -7.358 1.00 93.75 127 VAL A O 1
ATOM 1020 N N . PHE A 1 128 ? 12.761 8.265 -7.332 1.00 96.06 128 PHE A N 1
ATOM 1021 C CA . PHE A 1 128 ? 11.800 7.310 -6.790 1.00 96.06 128 PHE A CA 1
ATOM 1022 C C . PHE A 1 128 ? 11.207 7.772 -5.451 1.00 96.06 128 PHE A C 1
ATOM 1024 O O . PHE A 1 128 ? 10.001 7.640 -5.253 1.00 96.06 128 PHE A O 1
ATOM 1031 N N . LYS A 1 129 ? 12.023 8.349 -4.557 1.00 94.94 129 LYS A N 1
ATOM 1032 C CA . LYS A 1 129 ? 11.594 8.884 -3.256 1.00 94.94 129 LYS A CA 1
ATOM 1033 C C . LYS A 1 129 ? 10.422 9.857 -3.398 1.00 94.94 129 LYS A C 1
ATOM 1035 O O . LYS A 1 129 ? 9.461 9.773 -2.633 1.00 94.94 129 LYS A O 1
ATOM 1040 N N . THR A 1 130 ? 10.497 10.760 -4.374 1.00 93.81 130 THR A N 1
ATOM 1041 C CA . THR A 1 130 ? 9.482 11.798 -4.593 1.00 93.81 130 THR A CA 1
ATOM 1042 C C . THR A 1 130 ? 8.309 11.276 -5.420 1.00 93.81 130 THR A C 1
ATOM 1044 O O . THR A 1 130 ? 7.155 11.434 -5.023 1.00 93.81 130 THR A O 1
ATOM 1047 N N . GLU A 1 131 ? 8.584 10.592 -6.531 1.00 96.06 131 GLU A N 1
ATOM 1048 C CA . GLU A 1 131 ? 7.565 10.123 -7.473 1.00 96.06 131 GLU A CA 1
ATOM 1049 C C . GLU A 1 131 ? 6.661 9.033 -6.872 1.00 96.06 131 GLU A C 1
ATOM 1051 O O . GLU A 1 131 ? 5.460 9.016 -7.141 1.00 96.06 131 GLU A O 1
ATOM 1056 N N . LYS A 1 132 ? 7.178 8.153 -5.997 1.00 96.12 132 LYS A N 1
ATOM 1057 C CA . LYS A 1 132 ? 6.386 7.049 -5.416 1.00 96.12 132 LYS A CA 1
ATOM 1058 C C . LYS A 1 132 ? 5.174 7.498 -4.605 1.00 96.12 132 LYS A C 1
ATOM 1060 O O . LYS A 1 132 ? 4.214 6.736 -4.503 1.00 96.12 132 LYS A O 1
ATOM 1065 N N . SER A 1 133 ? 5.223 8.719 -4.074 1.00 96.38 133 SER A N 1
ATOM 1066 C CA . SER A 1 133 ? 4.196 9.278 -3.191 1.00 96.38 133 SER A CA 1
ATOM 1067 C C . SER A 1 133 ? 3.221 10.214 -3.915 1.00 96.38 133 SER A C 1
ATOM 1069 O O . SER A 1 133 ? 2.352 10.816 -3.282 1.00 96.38 133 SER A O 1
ATOM 1071 N N . LYS A 1 134 ? 3.357 10.362 -5.239 1.00 96.81 134 LYS A N 1
ATOM 1072 C CA . LYS A 1 134 ? 2.457 11.172 -6.058 1.00 96.81 134 LYS A CA 1
ATOM 1073 C C . LYS A 1 134 ? 1.182 10.399 -6.378 1.00 96.81 134 LYS A C 1
ATOM 1075 O O . LYS A 1 134 ? 1.207 9.358 -7.038 1.00 96.81 134 LYS A O 1
ATOM 1080 N N . VAL A 1 135 ? 0.051 10.919 -5.904 1.00 95.75 135 VAL A N 1
ATOM 1081 C CA . VAL A 1 135 ? -1.261 10.259 -6.009 1.00 95.75 135 VAL A CA 1
ATOM 1082 C C . VAL A 1 135 ? -1.674 10.060 -7.471 1.00 95.75 135 VAL A C 1
ATOM 1084 O O . VAL A 1 135 ? -2.332 9.067 -7.790 1.00 95.75 135 VAL A O 1
ATOM 1087 N N . GLU A 1 136 ? -1.262 10.950 -8.381 1.00 96.62 136 GLU A N 1
ATOM 1088 C CA . GLU A 1 136 ? -1.597 10.870 -9.806 1.00 96.62 136 GLU A CA 1
ATOM 1089 C C . GLU A 1 136 ? -1.199 9.541 -10.460 1.00 96.62 136 GLU A C 1
ATOM 1091 O O . GLU A 1 136 ? -1.945 9.031 -11.305 1.00 96.62 136 GLU A O 1
ATOM 1096 N N . TYR A 1 137 ? -0.101 8.913 -10.028 1.00 96.69 137 TYR A N 1
ATOM 1097 C CA . TYR A 1 137 ? 0.323 7.628 -10.584 1.00 96.69 137 TYR A CA 1
ATOM 1098 C C . TYR A 1 137 ? -0.579 6.458 -10.192 1.00 96.69 137 TYR A C 1
ATOM 1100 O O . TYR A 1 137 ? -0.593 5.431 -10.872 1.00 96.69 137 TYR A O 1
ATOM 1108 N N . TYR A 1 138 ? -1.393 6.628 -9.152 1.00 97.50 138 TYR A N 1
ATOM 1109 C CA . TYR A 1 138 ? -2.354 5.630 -8.695 1.00 97.50 138 TYR A CA 1
ATOM 1110 C C . TYR A 1 138 ? -3.778 5.929 -9.175 1.00 97.50 138 TYR A C 1
ATOM 1112 O O . TYR A 1 138 ? -4.682 5.139 -8.913 1.00 97.50 138 TYR A O 1
ATOM 1120 N N . SER A 1 139 ? -4.005 7.012 -9.925 1.00 95.62 139 SER A N 1
ATOM 1121 C CA . SER A 1 139 ? -5.337 7.464 -10.374 1.00 95.62 139 SER A CA 1
ATOM 1122 C C . SER A 1 139 ? -6.190 6.378 -11.047 1.00 95.62 139 SER A C 1
ATOM 1124 O O . SER A 1 139 ? -7.402 6.326 -10.846 1.00 95.62 139 SER A O 1
ATOM 1126 N N . LYS A 1 140 ? -5.568 5.462 -11.802 1.00 94.81 140 LYS A N 1
ATOM 1127 C CA . LYS A 1 140 ? -6.261 4.362 -12.501 1.00 94.81 140 LYS A CA 1
ATOM 1128 C C . LYS A 1 140 ? -6.686 3.206 -11.587 1.00 94.81 140 LYS A C 1
ATOM 1130 O O . LYS A 1 140 ? -7.525 2.398 -11.988 1.00 94.81 140 LYS A O 1
ATOM 1135 N N . ILE A 1 141 ? -6.089 3.081 -10.401 1.00 96.75 141 ILE A N 1
ATOM 1136 C CA . ILE A 1 141 ? -6.305 1.951 -9.487 1.00 96.75 141 ILE A CA 1
ATOM 1137 C C . ILE A 1 141 ? -6.942 2.364 -8.157 1.00 96.75 141 ILE A C 1
ATOM 1139 O O . ILE A 1 141 ? -7.796 1.646 -7.639 1.00 96.75 141 ILE A O 1
ATOM 1143 N N . LEU A 1 142 ? -6.579 3.532 -7.636 1.00 97.44 142 LEU A N 1
ATOM 1144 C CA . LEU A 1 142 ? -6.937 4.000 -6.304 1.00 97.44 142 LEU A CA 1
ATOM 1145 C C . LEU A 1 142 ? -8.454 4.096 -6.069 1.00 97.44 142 LEU A C 1
ATOM 1147 O O . LEU A 1 142 ? -8.903 3.559 -5.057 1.00 97.44 142 LEU A O 1
ATOM 1151 N N . PRO A 1 143 ? -9.282 4.651 -6.983 1.00 96.69 143 PRO A N 1
ATOM 1152 C CA . PRO A 1 143 ? -10.732 4.689 -6.776 1.00 96.69 143 PRO A CA 1
ATOM 1153 C C . PRO A 1 143 ? -11.347 3.292 -6.650 1.00 96.69 143 PRO A C 1
ATOM 1155 O O . PRO A 1 143 ? -12.268 3.074 -5.866 1.00 96.69 143 PRO A O 1
ATOM 1158 N N . PHE A 1 144 ? -10.817 2.326 -7.406 1.00 97.00 144 PHE A N 1
ATOM 1159 C CA . PHE A 1 144 ? -11.267 0.943 -7.333 1.00 97.00 144 PHE A CA 1
ATOM 1160 C C . PHE A 1 144 ? -10.813 0.275 -6.027 1.00 97.00 144 PHE A C 1
ATOM 1162 O O . PHE A 1 144 ? -11.599 -0.447 -5.423 1.00 97.00 144 PHE A O 1
ATOM 1169 N N . ALA A 1 145 ? -9.583 0.529 -5.570 1.00 97.50 145 ALA A N 1
ATOM 1170 C CA . ALA A 1 145 ? -9.092 0.012 -4.293 1.00 97.50 145 ALA A CA 1
ATOM 1171 C C . ALA A 1 145 ? -9.918 0.538 -3.107 1.00 97.50 145 ALA A C 1
ATOM 1173 O O . ALA A 1 145 ? -10.359 -0.254 -2.280 1.00 97.50 145 ALA A O 1
ATOM 1174 N N . ILE A 1 146 ? -10.212 1.844 -3.080 1.00 97.31 146 ILE A N 1
ATOM 1175 C CA . ILE A 1 146 ? -11.091 2.459 -2.072 1.00 97.31 146 ILE A CA 1
ATOM 1176 C C . ILE A 1 146 ? -12.472 1.803 -2.091 1.00 97.31 146 ILE A C 1
ATOM 1178 O O . ILE A 1 146 ? -12.986 1.436 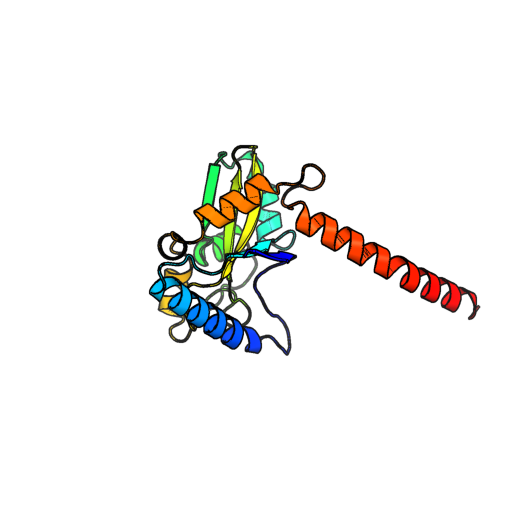-1.041 1.00 97.31 146 ILE A O 1
ATOM 1182 N N . LYS A 1 147 ? -13.050 1.603 -3.283 1.00 96.50 147 LYS A N 1
ATOM 1183 C CA . LYS A 1 147 ? -14.349 0.939 -3.428 1.00 96.50 147 LYS A CA 1
ATOM 1184 C C . LYS A 1 147 ? -14.341 -0.466 -2.819 1.00 96.50 147 LYS A C 1
ATOM 1186 O O . LYS A 1 147 ? -15.263 -0.802 -2.091 1.00 96.50 147 LYS A O 1
ATOM 1191 N N . VAL A 1 148 ? -13.299 -1.261 -3.076 1.00 96.25 148 VAL A N 1
ATOM 1192 C CA . VAL A 1 148 ? -13.144 -2.596 -2.472 1.00 96.25 148 VAL A CA 1
ATOM 1193 C C . VAL A 1 148 ? -13.059 -2.503 -0.947 1.00 96.25 148 VAL A C 1
ATOM 1195 O O . VAL A 1 148 ? -13.735 -3.259 -0.259 1.00 96.25 148 VAL A O 1
ATOM 1198 N N . VAL A 1 149 ? -12.255 -1.581 -0.413 1.00 95.81 149 VAL A N 1
ATOM 1199 C CA . VAL A 1 149 ? -12.111 -1.403 1.040 1.00 95.81 149 VAL A CA 1
ATOM 1200 C C . VAL A 1 149 ? -13.440 -1.000 1.687 1.00 95.81 149 VAL A C 1
ATOM 1202 O O . VAL A 1 149 ? -13.817 -1.584 2.697 1.00 95.81 149 VAL A O 1
ATOM 1205 N N . ASP A 1 150 ? -14.178 -0.064 1.087 1.00 95.06 150 ASP A N 1
ATOM 1206 C CA . ASP A 1 150 ? -15.481 0.383 1.594 1.00 95.06 150 ASP A CA 1
ATOM 1207 C C . ASP A 1 150 ? -16.564 -0.710 1.503 1.00 95.06 150 ASP A C 1
ATOM 1209 O O . ASP A 1 150 ? -17.391 -0.831 2.408 1.00 95.06 150 ASP A O 1
ATOM 1213 N N . GLU A 1 151 ? -16.593 -1.488 0.413 1.00 94.62 151 GLU A N 1
ATOM 1214 C CA . GLU A 1 151 ? -17.597 -2.542 0.190 1.00 94.62 151 GLU A CA 1
ATOM 1215 C C . GLU A 1 151 ? -17.386 -3.760 1.093 1.00 94.62 151 GLU A C 1
ATOM 1217 O O . GLU A 1 151 ? -18.360 -4.367 1.535 1.00 94.62 151 GLU A O 1
ATOM 1222 N N . PHE A 1 152 ? -16.129 -4.113 1.373 1.00 94.56 152 PHE A N 1
ATOM 1223 C CA . PHE A 1 152 ? -15.775 -5.274 2.193 1.00 94.56 152 PHE A CA 1
ATOM 1224 C C . PHE A 1 152 ? -15.388 -4.918 3.630 1.00 94.56 152 PHE A C 1
ATOM 1226 O O . PHE A 1 152 ? -14.893 -5.786 4.348 1.00 94.56 152 PHE A O 1
ATOM 1233 N N . ASP A 1 153 ? -15.601 -3.675 4.053 1.00 91.75 153 ASP A N 1
ATOM 1234 C CA . ASP A 1 153 ? -15.425 -3.217 5.429 1.00 91.75 153 ASP A CA 1
ATOM 1235 C C . ASP A 1 153 ? -16.008 -4.217 6.452 1.00 91.75 153 ASP A C 1
ATOM 1237 O O . ASP A 1 153 ? -17.119 -4.726 6.287 1.00 91.75 153 ASP A O 1
ATOM 1241 N N . CYS A 1 154 ? -15.248 -4.518 7.507 1.00 90.62 154 CYS A N 1
ATOM 1242 C CA . CYS A 1 154 ? -15.665 -5.423 8.567 1.00 90.62 154 CYS A CA 1
ATOM 1243 C C . CYS A 1 154 ? -16.111 -4.651 9.815 1.00 90.62 154 CYS A C 1
ATOM 1245 O O . CYS A 1 154 ? -15.372 -3.839 10.369 1.00 90.62 154 CYS A O 1
ATOM 1247 N N . ASP A 1 155 ? -17.313 -4.934 10.317 1.00 87.81 155 ASP A N 1
ATOM 1248 C CA . ASP A 1 155 ? -17.802 -4.344 11.574 1.00 87.81 155 ASP A CA 1
ATOM 1249 C C . ASP A 1 155 ? -17.192 -4.987 12.825 1.00 87.81 155 ASP A C 1
ATOM 1251 O O . ASP A 1 155 ? -17.148 -4.361 13.878 1.00 87.81 155 ASP A O 1
ATOM 1255 N N . LEU A 1 156 ? -16.680 -6.216 12.711 1.00 85.81 156 LEU A N 1
ATOM 1256 C CA . LEU A 1 156 ? -16.098 -6.957 13.836 1.00 85.81 156 LEU A CA 1
ATOM 1257 C C . LEU A 1 156 ? -14.655 -6.548 14.152 1.00 85.81 156 LEU A C 1
ATOM 1259 O O . LEU A 1 156 ? -14.171 -6.827 15.244 1.00 85.81 156 LEU A O 1
ATOM 1263 N N . SER A 1 157 ? -13.951 -5.936 13.197 1.00 83.69 157 SER A N 1
ATOM 1264 C CA . SER A 1 157 ? -12.557 -5.527 13.361 1.00 83.69 157 SER A CA 1
ATOM 1265 C C . SER A 1 157 ? -12.309 -4.220 12.629 1.00 83.69 157 SER A C 1
ATOM 1267 O O . SER A 1 157 ? -12.366 -4.167 11.401 1.00 83.69 157 SER A O 1
ATOM 1269 N N . GLU A 1 158 ? -11.961 -3.184 13.387 1.00 83.81 158 GLU A N 1
ATOM 1270 C CA . GLU A 1 158 ? -11.560 -1.898 12.825 1.00 83.81 158 GLU A CA 1
ATOM 1271 C C . GLU A 1 158 ? -10.323 -2.063 11.926 1.00 83.81 158 GLU A C 1
ATOM 1273 O O . GLU A 1 158 ? -9.466 -2.916 12.171 1.00 83.81 158 GLU A O 1
ATOM 1278 N N . GLY A 1 159 ? -10.268 -1.294 10.835 1.00 83.69 159 GLY A N 1
ATOM 1279 C CA . GLY A 1 159 ? -9.149 -1.303 9.890 1.00 83.69 159 GLY A CA 1
ATOM 1280 C C . GLY A 1 159 ? -8.966 -2.589 9.081 1.00 83.69 159 GLY A C 1
ATOM 1281 O O . GLY A 1 159 ? -7.995 -2.691 8.332 1.00 83.69 159 GLY A O 1
ATOM 1282 N N . LYS A 1 160 ? -9.883 -3.561 9.181 1.00 91.62 160 LYS A N 1
ATOM 1283 C CA . LYS A 1 160 ? -9.846 -4.806 8.402 1.00 91.62 160 LYS A CA 1
ATOM 1284 C C . LYS A 1 160 ? -11.064 -4.940 7.496 1.00 91.62 160 LYS A C 1
ATOM 1286 O O . LYS A 1 160 ? -12.124 -4.371 7.743 1.00 91.62 160 LYS A O 1
ATOM 1291 N N . ILE A 1 161 ? -10.906 -5.753 6.456 1.00 94.06 161 ILE A N 1
ATOM 1292 C CA . ILE A 1 161 ? -12.000 -6.159 5.571 1.00 94.06 161 ILE A CA 1
ATOM 1293 C C . ILE A 1 161 ? -12.366 -7.623 5.812 1.00 94.06 161 ILE A C 1
ATOM 1295 O O . ILE A 1 161 ? -11.531 -8.421 6.249 1.00 94.06 161 ILE A O 1
ATOM 1299 N N . VAL A 1 162 ? -13.600 -7.991 5.476 1.00 94.25 162 VAL A N 1
ATOM 1300 C CA . VAL A 1 162 ? -14.161 -9.334 5.679 1.00 94.25 162 VAL A CA 1
ATOM 1301 C C . VAL A 1 162 ? -13.241 -10.449 5.149 1.00 94.25 162 VAL A C 1
ATOM 1303 O O . VAL A 1 162 ? -12.957 -11.364 5.922 1.00 94.25 162 VAL A O 1
ATOM 1306 N N . PRO A 1 163 ? -12.689 -10.389 3.914 1.00 91.31 163 PRO A N 1
ATOM 1307 C CA . PRO A 1 163 ? -11.750 -11.407 3.433 1.00 91.31 163 PRO A CA 1
ATOM 1308 C C . PRO A 1 163 ? -10.535 -11.654 4.341 1.00 91.31 163 PRO A C 1
ATOM 1310 O O . PRO A 1 163 ? -10.139 -12.804 4.526 1.00 91.31 163 PRO A O 1
ATOM 1313 N N . VAL A 1 164 ? -9.957 -10.600 4.930 1.00 91.62 164 VAL A N 1
ATOM 1314 C CA . VAL A 1 164 ? -8.790 -10.723 5.819 1.00 91.62 164 VAL A CA 1
ATOM 1315 C C . VAL A 1 164 ? -9.183 -11.395 7.128 1.00 91.62 164 VAL A C 1
ATOM 1317 O O . VAL A 1 164 ? -8.529 -12.347 7.544 1.00 91.62 164 VAL A O 1
ATOM 1320 N N . VAL A 1 165 ? -10.284 -10.951 7.736 1.00 91.62 165 VAL A N 1
ATOM 1321 C CA . VAL A 1 165 ? -10.789 -11.523 8.994 1.00 91.62 165 VAL A CA 1
ATOM 1322 C C . VAL A 1 165 ? -11.128 -13.007 8.824 1.00 91.62 165 VAL A C 1
ATOM 1324 O O . VAL A 1 165 ? -10.810 -13.824 9.687 1.00 91.62 165 VAL A O 1
ATOM 1327 N N . LEU A 1 166 ? -11.727 -13.383 7.689 1.00 90.44 166 LEU A N 1
ATOM 1328 C CA . LEU A 1 166 ? -11.991 -14.785 7.368 1.00 90.44 166 LEU A CA 1
ATOM 1329 C C . LEU A 1 166 ? -10.692 -15.581 7.211 1.00 90.44 166 LEU A C 1
ATOM 1331 O O . LEU A 1 166 ? -10.572 -16.649 7.806 1.00 90.44 166 LEU A O 1
ATOM 1335 N N . SER A 1 167 ? -9.713 -15.063 6.461 1.00 87.81 167 SER A N 1
ATOM 1336 C CA . SER A 1 167 ? -8.413 -15.723 6.287 1.00 87.81 167 SER A CA 1
ATOM 1337 C C . SER A 1 167 ? -7.728 -15.990 7.628 1.00 87.81 167 SER A C 1
ATOM 1339 O O . SER A 1 167 ? -7.268 -17.104 7.858 1.00 87.81 167 SER A O 1
ATOM 1341 N N . GLU A 1 168 ? -7.697 -15.000 8.524 1.00 87.06 168 GLU A N 1
ATOM 1342 C CA . GLU A 1 168 ? -7.115 -15.136 9.865 1.00 87.06 168 GLU A CA 1
ATOM 1343 C C . GLU A 1 168 ? -7.832 -16.215 10.683 1.00 87.06 168 GLU A C 1
ATOM 1345 O O . GLU A 1 168 ? -7.184 -17.079 11.279 1.00 87.06 168 GLU A O 1
ATOM 1350 N N . LYS A 1 169 ? -9.171 -16.221 10.651 1.00 86.31 169 LYS A N 1
ATOM 1351 C CA . LYS A 1 169 ? -9.982 -17.227 11.342 1.00 86.31 169 LYS A CA 1
ATOM 1352 C C . LYS A 1 169 ? -9.669 -18.643 10.852 1.00 86.31 169 LYS A C 1
ATOM 1354 O O . LYS A 1 169 ? -9.493 -19.541 11.670 1.00 86.31 169 LYS A O 1
ATOM 1359 N N . TYR A 1 170 ? -9.559 -18.850 9.540 1.00 82.75 170 TYR A N 1
ATOM 1360 C CA . TYR A 1 170 ? -9.228 -20.167 8.985 1.00 82.75 170 TYR A CA 1
ATOM 1361 C C . TYR A 1 170 ? -7.779 -20.584 9.266 1.00 82.75 170 TYR A C 1
ATOM 1363 O O . TYR A 1 170 ? -7.531 -21.763 9.514 1.00 82.75 170 TYR A O 1
ATOM 1371 N N . THR A 1 171 ? -6.828 -19.644 9.304 1.00 77.31 171 THR A N 1
ATOM 1372 C CA . THR A 1 171 ? -5.454 -19.959 9.729 1.00 77.31 171 THR A CA 1
ATOM 1373 C C . THR A 1 171 ? -5.368 -20.308 11.215 1.00 77.31 171 THR A C 1
ATOM 1375 O O . THR A 1 171 ? -4.636 -21.224 11.574 1.00 77.31 171 THR A O 1
ATOM 1378 N N . ALA A 1 172 ? -6.151 -19.643 12.072 1.00 70.56 172 ALA A N 1
ATOM 1379 C CA . ALA A 1 172 ? -6.183 -19.912 13.508 1.00 70.56 172 ALA A CA 1
ATOM 1380 C C . ALA A 1 172 ? -6.736 -21.312 13.823 1.00 70.56 172 ALA A C 1
ATOM 1382 O O . ALA A 1 172 ? -6.163 -22.023 14.643 1.00 70.56 172 ALA A O 1
ATOM 1383 N N . ILE A 1 173 ? -7.773 -21.759 13.107 1.00 60.34 173 ILE A N 1
ATOM 1384 C CA . ILE A 1 173 ? -8.311 -23.125 13.248 1.00 60.34 173 ILE A CA 1
ATOM 1385 C C . ILE A 1 173 ? -7.253 -24.177 12.879 1.00 60.34 173 ILE A C 1
ATOM 1387 O O . ILE A 1 173 ? -7.180 -25.228 13.502 1.00 60.34 173 ILE A O 1
ATOM 1391 N N . SER A 1 174 ? -6.378 -23.895 11.909 1.00 58.66 174 SER A N 1
ATOM 1392 C CA . SER A 1 174 ? -5.277 -24.806 11.569 1.00 58.66 174 SER A CA 1
ATOM 1393 C C . SER A 1 174 ? -4.184 -24.884 12.648 1.00 58.66 174 SER A C 1
ATOM 1395 O O . SER A 1 174 ? -3.395 -25.829 12.628 1.00 58.66 174 SER A O 1
ATOM 1397 N N . LEU A 1 175 ? -4.115 -23.919 13.574 1.00 59.44 175 LEU A N 1
ATOM 1398 C CA . LEU A 1 175 ? -3.158 -23.901 14.688 1.00 59.44 175 LEU A CA 1
ATOM 1399 C C . LEU A 1 175 ? -3.656 -24.685 15.912 1.00 59.44 175 LEU A C 1
ATOM 1401 O O . LEU A 1 175 ? -2.829 -25.215 16.653 1.00 59.44 175 LEU A O 1
ATOM 1405 N N . GLU A 1 176 ? -4.973 -24.815 16.109 1.00 63.28 176 GLU A N 1
ATOM 1406 C CA . GLU A 1 176 ? -5.558 -25.559 17.239 1.00 63.28 176 GLU A CA 1
ATOM 1407 C C . GLU A 1 176 ? -5.090 -27.031 17.310 1.00 63.28 176 GLU A C 1
ATOM 1409 O O . GLU A 1 176 ? -4.681 -27.470 18.392 1.00 63.28 176 GLU A O 1
ATOM 1414 N N . PRO A 1 177 ? -5.031 -27.801 16.199 1.00 62.53 177 PRO A N 1
ATOM 1415 C CA . PRO A 1 177 ? -4.475 -29.152 16.220 1.00 62.53 177 PRO A CA 1
ATOM 1416 C C . PRO A 1 177 ? -2.990 -29.176 16.599 1.00 62.53 177 PRO A C 1
ATOM 1418 O O . PRO A 1 177 ? -2.565 -30.041 17.360 1.00 62.53 177 PRO A O 1
ATOM 1421 N N . GLY A 1 178 ? -2.199 -28.213 16.113 1.00 61.97 178 GLY A N 1
ATOM 1422 C CA . GLY A 1 178 ? -0.767 -28.124 16.416 1.00 61.97 178 GLY A CA 1
ATOM 1423 C C . GLY A 1 178 ? -0.501 -27.819 17.891 1.00 61.97 178 GLY A C 1
ATOM 1424 O O . GLY A 1 178 ? 0.346 -28.462 18.509 1.00 61.97 178 GLY A O 1
ATOM 1425 N N . ALA A 1 179 ? -1.271 -26.898 18.477 1.00 67.50 179 ALA A N 1
ATOM 1426 C CA . ALA A 1 179 ? -1.216 -26.599 19.905 1.00 67.50 179 ALA A CA 1
ATOM 1427 C C . ALA A 1 179 ? -1.643 -27.806 20.758 1.00 67.50 179 ALA A C 1
ATOM 1429 O O . ALA A 1 179 ? -0.999 -28.102 21.760 1.00 67.50 179 ALA A O 1
ATOM 1430 N N . THR A 1 180 ? -2.668 -28.546 20.323 1.00 72.94 180 THR A N 1
ATOM 1431 C CA . THR A 1 180 ? -3.130 -29.770 21.000 1.00 72.94 180 THR A CA 1
ATOM 1432 C C . THR A 1 180 ? -2.058 -30.862 20.995 1.00 72.94 180 THR A C 1
ATOM 1434 O O . THR A 1 180 ? -1.822 -31.503 22.014 1.00 72.94 180 THR A O 1
ATOM 1437 N N . VAL A 1 181 ? -1.366 -31.061 19.868 1.00 75.44 181 VAL A N 1
ATOM 1438 C CA . VAL A 1 181 ? -0.249 -32.017 19.774 1.00 75.44 181 VAL A CA 1
ATOM 1439 C C . VAL A 1 181 ? 0.916 -31.594 20.667 1.00 75.44 181 VAL A C 1
ATOM 1441 O O . VAL A 1 181 ? 1.494 -32.434 21.353 1.00 75.44 181 VAL A O 1
ATOM 1444 N N . LEU A 1 182 ? 1.252 -30.303 20.693 1.00 72.12 182 LEU A N 1
ATOM 1445 C CA . LEU A 1 182 ? 2.331 -29.792 21.535 1.00 72.12 182 LEU A CA 1
ATOM 1446 C C . LEU A 1 182 ? 2.009 -29.948 23.031 1.00 72.12 182 LEU A C 1
ATOM 1448 O O . LEU A 1 182 ? 2.881 -30.352 23.793 1.00 72.12 182 LEU A O 1
ATOM 1452 N N . ASP A 1 183 ? 0.756 -29.701 23.424 1.00 79.56 183 ASP A N 1
ATOM 1453 C CA . ASP A 1 183 ? 0.253 -29.893 24.790 1.00 79.56 183 ASP A CA 1
ATOM 1454 C C . ASP A 1 183 ? 0.224 -31.376 25.205 1.00 79.56 183 ASP A C 1
ATOM 1456 O O . ASP A 1 183 ? 0.538 -31.728 26.341 1.00 79.56 183 ASP A O 1
ATOM 1460 N N . LEU A 1 184 ? -0.095 -32.283 24.276 1.00 79.19 184 LEU A N 1
ATOM 1461 C CA . LEU A 1 184 ? 0.024 -33.724 24.511 1.00 79.19 184 LEU A CA 1
ATOM 1462 C C . LEU A 1 184 ? 1.486 -34.140 24.722 1.00 79.19 184 LEU A C 1
ATOM 1464 O O . LEU A 1 184 ? 1.780 -34.895 25.644 1.00 79.19 184 LEU A O 1
ATOM 1468 N N . LEU A 1 185 ? 2.414 -33.629 23.909 1.00 77.12 185 LEU A N 1
ATOM 1469 C CA . LEU A 1 185 ? 3.837 -33.968 24.005 1.00 77.12 185 LEU A CA 1
ATOM 1470 C C . LEU A 1 185 ? 4.491 -33.449 25.292 1.00 77.12 185 LEU A C 1
ATOM 1472 O O . LEU A 1 185 ? 5.301 -34.166 25.881 1.00 77.12 185 LEU A O 1
ATOM 1476 N N . THR A 1 186 ? 4.131 -32.248 25.756 1.00 82.00 186 THR A N 1
ATOM 1477 C CA . THR A 1 186 ? 4.611 -31.712 27.042 1.00 82.00 186 THR A CA 1
ATOM 1478 C C . THR A 1 186 ? 4.059 -32.493 28.231 1.00 82.00 186 THR A C 1
ATOM 1480 O O . THR A 1 186 ? 4.780 -32.691 29.205 1.00 82.00 186 THR A O 1
ATOM 1483 N N . LYS A 1 187 ? 2.826 -33.005 28.142 1.00 79.31 187 LYS A N 1
ATOM 1484 C CA . LYS A 1 187 ? 2.236 -33.894 29.158 1.00 79.31 187 LYS A CA 1
ATOM 1485 C C . LYS A 1 187 ? 2.812 -35.314 29.147 1.00 79.31 187 LYS A C 1
ATOM 1487 O O . LYS A 1 187 ? 2.680 -36.012 30.143 1.00 79.31 187 LYS A O 1
ATOM 1492 N N . MET A 1 188 ? 3.434 -35.746 28.048 1.00 72.75 188 MET A N 1
ATOM 1493 C CA . MET A 1 188 ? 4.062 -37.070 27.923 1.00 72.75 188 MET A CA 1
ATOM 1494 C C . MET A 1 188 ? 5.524 -37.125 28.405 1.00 72.75 188 MET A C 1
ATOM 1496 O O . MET A 1 188 ? 6.066 -38.221 28.512 1.00 72.75 188 MET A O 1
ATOM 1500 N N . HIS A 1 189 ? 6.171 -35.983 28.668 1.00 55.50 189 HIS A N 1
ATOM 1501 C CA . HIS A 1 189 ? 7.572 -35.897 29.122 1.00 55.50 189 HIS A CA 1
ATOM 1502 C C . HIS A 1 189 ? 7.731 -35.309 30.543 1.00 55.50 189 HIS A C 1
ATOM 1504 O O . HIS A 1 189 ? 8.765 -34.716 30.855 1.00 55.50 189 HIS A O 1
ATOM 1510 N N . VAL A 1 190 ? 6.735 -35.506 31.415 1.00 48.97 190 VAL A N 1
ATOM 1511 C CA . VAL A 1 190 ? 6.835 -35.320 32.878 1.00 48.97 190 VAL A CA 1
ATOM 1512 C C . VAL A 1 190 ? 6.442 -36.613 33.573 1.00 48.97 190 VAL A C 1
ATOM 1514 O O . VAL A 1 190 ? 5.431 -37.210 33.142 1.00 48.97 190 VAL A O 1
#

pLDDT: mean 91.81, std 9.12, range [48.97, 98.44]

Foldseek 3Di:
DAAEAAAAQWADDPVLQCLLVVLQVQLVQQVVQVVVVHFRYHYKYWHCDDQVNVQCVVCLVVDDAFDKFFDALVNCCVRRVVVDDRDPFAPRQRIHQWTWMWHQHNVSFITIMTGGFNDSHCPPRNCCRPVSRDCVSCVRPVVVNNVQCVVQPDPVDGRDGPVSVVVVVVVVVVCVVVVVVVVVVVVVPD

Sequence (190 aa):
MVLIINGTLSIAGQPAWIYASMMKVIYDINQALLEKGKRPLCIIGLVNNGNIYNFVDMIKNNLKNSTIMCVTDDFRDKYIDFNRVASSTTFGAETYYGQDFIYKSKKGKVFVFDLPYPFPNKNNKEVFKTEKSKVEYYSKILPFAIKVVDEFDCDLSEGKIVPVVLSEKYTAISLEPGATVLDLLTKMHV

Secondary structure (DSSP, 8-state):
-EEEEES-SB--SGGGGHHHHHHHHHHHHHHHHHHTTPPPPEEEEEE-SHHHHHHHHHHGGGSPTTEEEE--HHHIIIIISTTSPPPSS-TTTTTB-EEEEEEE-TTS-EEEEEEE-SSS--SSHHHHHHHTT-GGGGTTTHHHHHHHHHHSB-SSSTT-BHHHHHHHHHHHHHHHHHHHHHHHHHHH--

Radius of gyration: 18.76 Å; chains: 1; bounding box: 38×51×57 Å